Protein AF-A0A376ZJL7-F1 (afdb_monomer_lite)

Radius of gyration: 24.78 Å; chains: 1; bounding box: 59×67×58 Å

Secondary structure (DSSP, 8-state):
----S-SEEE----SB-S---------SSSS---PPPSB-SS--EEE-----------HHHHHHHHTSTTHHHHHHHHHHHHHHHHHHHHHHH-----SS--TTT-TT-TTTS--HHHHHHHH-GGG---SPPBPEE-TTS-EEE--SBSSHHHHHHHHHHHHS-HHHHT-TT------HHHHHHHHHHHHHHHHTT-TTTHHHHHHHHHH--EETTEE------------

Organism: Escherichia coli (NCBI:txid562)

Sequence (231 aa):
MIGVTDQKGEKVLMDTTGPIARTNTSYDGTDRRNPINAVDLKSRQYQCEQVNYDTFISYPQLDAWAAHNDFQTRISAQIARQVALDRIMIGFNGTSHAEKSNFSTNKLLQDVNVGWLEHIRTNASARVMNDVTLTSRNMDNTVAHAGKYANADALVQDARSSLLDEWHKEADDLVVIMGRNLFNSLRLPVLNSISGQNPNAELLAGSSSCHRAPLAGWVCSLRRSSRMQRC

InterPro domains:
  IPR006441 Bacteriophage P2, capsid [PF05125] (1-207)

pLDDT: mean 75.48, std 17.02, range [28.47, 95.0]

Structure (mmCIF, N/CA/C/O backbone):
data_AF-A0A376ZJL7-F1
#
_entry.id   AF-A0A376ZJL7-F1
#
loop_
_atom_site.group_PDB
_atom_site.id
_atom_site.type_symbol
_atom_site.label_atom_id
_atom_site.label_alt_id
_atom_site.label_comp_id
_atom_site.label_asym_id
_atom_site.label_entity_id
_atom_site.label_seq_id
_atom_site.pdbx_PDB_ins_code
_atom_site.Cartn_x
_atom_site.Cartn_y
_atom_site.Cartn_z
_atom_site.occupancy
_atom_site.B_iso_or_equiv
_atom_site.auth_seq_id
_atom_site.auth_comp_id
_atom_site.auth_asym_id
_atom_site.auth_atom_id
_atom_site.pdbx_PDB_model_num
ATOM 1 N N . MET A 1 1 ? -9.602 -13.882 4.704 1.00 54.59 1 MET A N 1
ATOM 2 C CA . MET A 1 1 ? -8.354 -13.500 5.396 1.00 54.59 1 MET A CA 1
ATOM 3 C C . MET A 1 1 ? -7.713 -14.790 5.853 1.00 54.59 1 MET A C 1
ATOM 5 O O . MET A 1 1 ? -8.409 -15.572 6.485 1.00 54.59 1 MET A O 1
ATOM 9 N N . ILE A 1 2 ? -6.467 -15.051 5.466 1.00 70.31 2 ILE A N 1
ATOM 10 C CA . ILE A 1 2 ? -5.732 -16.212 5.977 1.00 70.31 2 ILE A CA 1
ATOM 11 C C . ILE A 1 2 ? -5.143 -15.764 7.313 1.00 70.31 2 ILE A C 1
ATOM 13 O O . ILE A 1 2 ? -4.336 -14.837 7.342 1.00 70.31 2 ILE A O 1
ATOM 17 N N . GLY A 1 3 ? -5.652 -16.317 8.412 1.00 76.00 3 GLY A N 1
ATOM 18 C CA . GLY A 1 3 ? -5.119 -16.055 9.745 1.00 76.00 3 GLY A CA 1
ATOM 19 C C . GLY A 1 3 ? -3.871 -16.895 9.977 1.00 76.00 3 GLY A C 1
ATOM 20 O O . GLY A 1 3 ? -3.811 -18.036 9.524 1.00 76.00 3 GLY A O 1
ATOM 21 N N . VAL A 1 4 ? -2.894 -16.333 10.681 1.00 81.12 4 VAL A N 1
ATOM 22 C CA . VAL A 1 4 ? -1.710 -17.061 11.144 1.00 81.12 4 VAL A CA 1
ATOM 23 C C . VAL A 1 4 ? -1.608 -16.881 12.654 1.00 81.12 4 VAL A C 1
ATOM 25 O O . VAL A 1 4 ? -1.973 -15.825 13.170 1.00 81.12 4 VAL A O 1
ATOM 28 N N . THR A 1 5 ? -1.185 -17.927 13.359 1.00 85.56 5 THR A N 1
ATOM 29 C CA . THR A 1 5 ? -1.075 -17.934 14.826 1.00 85.56 5 THR A CA 1
ATOM 30 C C . THR A 1 5 ? 0.217 -17.293 15.320 1.00 85.56 5 THR A C 1
ATOM 32 O O . THR A 1 5 ? 0.228 -16.703 16.397 1.00 85.56 5 THR A O 1
ATOM 35 N N . ASP A 1 6 ? 1.288 -17.380 14.530 1.00 85.19 6 ASP A N 1
ATOM 36 C CA . ASP A 1 6 ? 2.625 -16.953 14.939 1.00 85.19 6 ASP A CA 1
ATOM 37 C C . ASP A 1 6 ? 2.893 -15.493 14.560 1.00 85.19 6 ASP A C 1
ATOM 39 O O . ASP A 1 6 ? 2.608 -15.067 13.438 1.00 85.19 6 ASP A O 1
ATOM 43 N N . GLN A 1 7 ? 3.503 -14.734 15.478 1.00 84.88 7 GLN A N 1
ATOM 44 C CA . GLN A 1 7 ? 3.835 -13.316 15.280 1.00 84.88 7 GLN A CA 1
ATOM 45 C C . GLN A 1 7 ? 4.910 -13.098 14.204 1.00 84.88 7 GLN A C 1
ATOM 47 O O . GLN A 1 7 ? 4.913 -12.074 13.517 1.00 84.88 7 GLN A O 1
ATOM 52 N N . LYS A 1 8 ? 5.835 -14.049 14.063 1.00 85.75 8 LYS A N 1
ATOM 53 C CA . LYS A 1 8 ? 6.888 -14.053 13.046 1.00 85.75 8 LYS A CA 1
ATOM 54 C C . LYS A 1 8 ? 6.984 -15.443 12.448 1.00 85.75 8 LYS A C 1
ATOM 56 O O . LYS A 1 8 ? 6.889 -16.426 13.175 1.00 85.75 8 LYS A O 1
ATOM 61 N N . GLY A 1 9 ? 7.217 -15.514 11.149 1.00 83.56 9 GLY A N 1
ATOM 62 C CA . GLY A 1 9 ? 7.352 -16.787 10.458 1.00 83.56 9 GLY A CA 1
ATOM 63 C C . GLY A 1 9 ? 7.695 -16.606 8.992 1.00 83.56 9 GLY A C 1
ATOM 64 O O . GLY A 1 9 ? 7.913 -15.491 8.512 1.00 83.56 9 GLY A O 1
ATOM 65 N N . GLU A 1 10 ? 7.740 -17.717 8.271 1.00 79.19 10 GLU A N 1
ATOM 66 C CA . GLU A 1 10 ? 7.893 -17.706 6.821 1.00 79.19 10 GLU A CA 1
ATOM 67 C C . GLU A 1 10 ? 6.533 -17.580 6.144 1.00 79.19 10 GLU A C 1
ATOM 69 O O . GLU A 1 10 ? 5.530 -18.137 6.594 1.00 79.19 10 GLU A O 1
ATOM 74 N N . LYS A 1 11 ? 6.480 -16.815 5.053 1.00 72.50 11 LYS A N 1
ATOM 75 C CA . LYS A 1 11 ? 5.245 -16.662 4.288 1.00 72.50 11 LYS A CA 1
ATOM 76 C C . LYS A 1 11 ? 4.812 -18.025 3.759 1.00 72.50 11 LYS A C 1
ATOM 78 O O . LYS A 1 11 ? 5.530 -18.652 2.988 1.00 72.50 11 LYS A O 1
ATOM 83 N N . VAL A 1 12 ? 3.599 -18.431 4.121 1.00 69.38 12 VAL A N 1
ATOM 84 C CA . VAL A 1 12 ? 2.938 -19.592 3.526 1.00 69.38 12 VAL A CA 1
ATOM 85 C C . VAL A 1 12 ? 2.555 -19.213 2.095 1.00 69.38 12 VAL A C 1
ATOM 87 O O . VAL A 1 12 ? 1.553 -18.532 1.874 1.00 69.38 12 VAL A O 1
ATOM 90 N N . LEU A 1 13 ? 3.397 -19.575 1.125 1.00 64.88 13 LEU A N 1
ATOM 91 C CA . LEU A 1 13 ? 3.092 -19.395 -0.291 1.00 64.88 13 LEU A CA 1
ATOM 92 C C . LEU A 1 13 ? 2.383 -20.646 -0.820 1.00 64.88 13 LEU A C 1
ATOM 94 O O . LEU A 1 13 ? 2.840 -21.763 -0.593 1.00 64.88 13 LEU A O 1
ATOM 98 N N . MET A 1 14 ? 1.281 -20.445 -1.539 1.00 60.25 14 MET A N 1
ATOM 99 C CA . MET A 1 14 ? 0.500 -21.513 -2.175 1.00 60.25 14 MET A CA 1
ATOM 100 C C . MET A 1 14 ? 0.607 -21.448 -3.705 1.00 60.25 14 MET A C 1
ATOM 102 O O . MET A 1 14 ? -0.332 -21.820 -4.401 1.00 60.25 14 MET A O 1
ATOM 106 N N . ASP A 1 15 ? 1.718 -20.91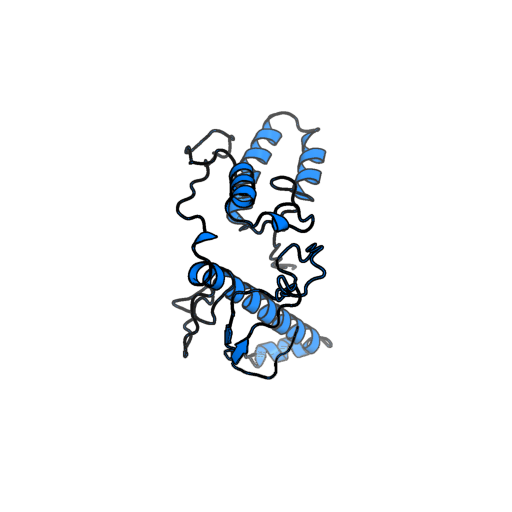8 -4.220 1.00 59.12 15 ASP A N 1
ATOM 107 C CA . ASP A 1 15 ? 1.937 -20.745 -5.655 1.00 59.12 15 ASP A CA 1
ATOM 108 C C . ASP A 1 15 ? 3.299 -21.308 -6.078 1.00 59.12 15 ASP A C 1
ATOM 110 O O . ASP A 1 15 ? 4.271 -21.267 -5.317 1.00 59.12 15 ASP A O 1
ATOM 114 N N . THR A 1 16 ? 3.347 -21.873 -7.283 1.00 58.66 16 THR A N 1
ATOM 115 C CA . THR A 1 16 ? 4.512 -22.567 -7.844 1.00 58.66 16 THR A CA 1
ATOM 116 C C . THR A 1 16 ? 5.343 -21.632 -8.709 1.00 58.66 16 THR A C 1
ATOM 118 O O . THR A 1 16 ? 4.870 -21.121 -9.721 1.00 58.66 16 THR A O 1
ATOM 121 N N . THR A 1 17 ? 6.619 -21.460 -8.366 1.00 62.47 17 THR A N 1
ATOM 122 C CA . THR A 1 17 ? 7.533 -20.540 -9.063 1.00 62.47 17 THR A CA 1
ATOM 123 C C . THR A 1 17 ? 8.188 -21.164 -10.304 1.00 62.47 17 THR A C 1
ATOM 125 O O . THR A 1 17 ? 9.415 -21.251 -10.391 1.00 62.47 17 THR A O 1
ATOM 128 N N . GLY A 1 18 ? 7.381 -21.615 -11.271 1.00 68.88 18 GLY A N 1
ATOM 129 C CA . GLY A 1 18 ? 7.845 -22.011 -12.610 1.00 68.88 18 GLY A CA 1
ATOM 130 C C . GLY A 1 18 ? 7.781 -23.513 -12.950 1.00 68.88 18 GLY A C 1
ATOM 131 O O . GLY A 1 18 ? 7.178 -24.311 -12.229 1.00 68.88 18 GLY A O 1
ATOM 132 N N . PRO A 1 19 ? 8.371 -23.928 -14.091 1.00 69.44 19 PRO A N 1
ATOM 133 C CA . PRO A 1 19 ? 8.198 -25.272 -14.641 1.00 69.44 19 PRO A CA 1
ATOM 134 C C . PRO A 1 19 ? 8.943 -26.346 -13.834 1.00 69.44 19 PRO A C 1
ATOM 136 O O . PRO A 1 19 ? 10.178 -26.418 -13.814 1.00 69.44 19 PRO A O 1
ATOM 139 N N . ILE A 1 20 ? 8.170 -27.253 -13.235 1.00 74.81 20 ILE A N 1
ATOM 140 C CA . ILE A 1 20 ? 8.654 -28.380 -12.418 1.00 74.81 20 ILE A CA 1
ATOM 141 C C . ILE A 1 20 ? 9.011 -29.637 -13.231 1.00 74.81 20 ILE A C 1
ATOM 143 O O . ILE A 1 20 ? 9.575 -30.591 -12.695 1.00 74.81 20 ILE A O 1
ATOM 147 N N . ALA A 1 21 ? 8.697 -29.665 -14.529 1.00 75.44 21 ALA A N 1
ATOM 148 C CA . ALA A 1 21 ? 8.929 -30.832 -15.376 1.00 75.44 21 ALA A CA 1
ATOM 149 C C . ALA A 1 21 ? 10.433 -31.085 -15.598 1.00 75.44 21 ALA A C 1
ATOM 151 O O . ALA A 1 21 ? 11.187 -30.170 -15.938 1.00 75.44 21 ALA A O 1
ATOM 152 N N . ARG A 1 22 ? 10.878 -32.337 -15.420 1.00 71.12 22 ARG A N 1
ATOM 153 C CA . ARG A 1 22 ? 12.250 -32.802 -15.702 1.00 71.12 22 ARG A CA 1
ATOM 154 C C . ARG A 1 22 ? 12.215 -34.211 -16.298 1.00 71.12 22 ARG A C 1
ATOM 156 O O . ARG A 1 22 ? 11.366 -35.020 -15.914 1.00 71.12 22 ARG A O 1
ATOM 163 N N . THR A 1 23 ? 13.155 -34.526 -17.188 1.00 77.88 23 THR A N 1
ATOM 164 C CA . THR A 1 23 ? 13.394 -35.883 -17.705 1.00 77.88 23 THR A CA 1
ATOM 165 C C . THR A 1 23 ? 14.796 -36.351 -17.302 1.00 77.88 23 THR A C 1
ATOM 167 O O . THR A 1 23 ? 15.693 -35.542 -17.096 1.00 77.88 23 THR A O 1
ATOM 170 N N . ASN A 1 24 ? 14.968 -37.654 -17.100 1.00 72.31 24 ASN A N 1
ATOM 171 C CA . ASN A 1 24 ? 16.254 -38.313 -16.868 1.00 72.31 24 ASN A CA 1
ATOM 172 C C . ASN A 1 24 ? 16.051 -39.786 -17.252 1.00 72.31 24 ASN A C 1
ATOM 174 O O . ASN A 1 24 ? 15.036 -40.366 -16.852 1.00 72.31 24 ASN A O 1
ATOM 178 N N . THR A 1 25 ? 16.959 -40.327 -18.062 1.00 71.06 25 THR A N 1
ATOM 179 C CA . THR A 1 25 ? 16.942 -41.687 -18.624 1.00 71.06 25 THR A CA 1
ATOM 180 C C . THR A 1 25 ? 18.043 -42.586 -18.047 1.00 71.06 25 THR A C 1
ATOM 182 O O . THR A 1 25 ? 18.247 -43.689 -18.548 1.00 71.06 25 THR A O 1
ATOM 185 N N . SER A 1 26 ? 18.773 -42.133 -17.023 1.00 70.00 26 SER A N 1
ATOM 186 C CA . SER A 1 26 ? 19.821 -42.917 -16.366 1.00 70.00 26 SER A CA 1
ATOM 187 C C . SER A 1 26 ? 19.220 -44.061 -15.542 1.00 70.00 26 SER A C 1
ATOM 189 O O . SER A 1 26 ? 18.310 -43.853 -14.736 1.00 70.00 26 SER A O 1
ATOM 191 N N . TYR A 1 27 ? 19.730 -45.275 -15.763 1.00 68.69 27 TYR A N 1
ATOM 192 C CA . TYR A 1 27 ? 19.324 -46.514 -15.084 1.00 68.69 27 TYR A CA 1
ATOM 193 C C . TYR A 1 27 ? 20.323 -46.955 -13.999 1.00 68.69 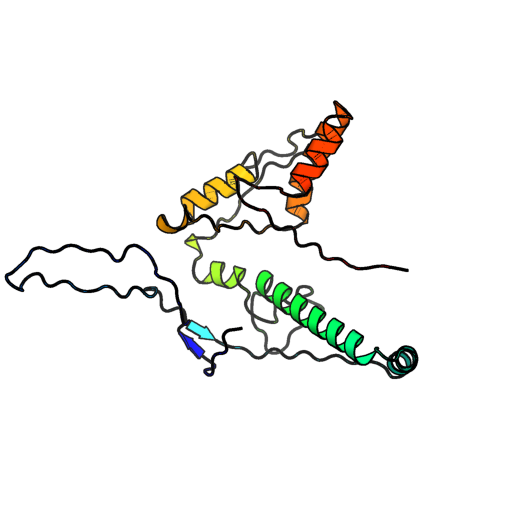27 TYR A C 1
ATOM 195 O O . TYR A 1 27 ? 19.997 -47.799 -13.172 1.00 68.69 27 TYR A O 1
ATOM 203 N N . ASP A 1 28 ? 21.526 -46.375 -14.005 1.00 69.31 28 ASP A N 1
ATOM 204 C CA . ASP A 1 28 ? 22.691 -46.768 -13.199 1.00 69.31 28 ASP A CA 1
ATOM 205 C C . ASP A 1 28 ? 22.695 -46.124 -11.795 1.00 69.31 28 ASP A C 1
ATOM 207 O O . ASP A 1 28 ? 23.558 -46.368 -10.961 1.00 69.31 28 ASP A O 1
ATOM 211 N N . GLY A 1 29 ? 21.708 -45.269 -11.498 1.00 65.06 29 GLY A N 1
ATOM 212 C CA . GLY A 1 29 ? 21.542 -44.640 -10.181 1.00 65.06 29 GLY A CA 1
ATOM 213 C C . GLY A 1 29 ? 22.605 -43.594 -9.813 1.00 65.06 29 GLY A C 1
ATOM 214 O O . GLY A 1 29 ? 22.450 -42.929 -8.788 1.00 65.06 29 GLY A O 1
ATOM 215 N N . THR A 1 30 ? 23.625 -43.415 -10.653 1.00 70.12 30 THR A N 1
ATOM 216 C CA . THR A 1 30 ? 24.712 -42.432 -10.545 1.00 70.12 30 THR A CA 1
ATOM 217 C C . THR A 1 30 ? 24.220 -41.000 -10.778 1.00 70.12 30 THR A C 1
ATOM 219 O O . THR A 1 30 ? 24.512 -40.115 -9.977 1.00 70.12 30 THR A O 1
ATOM 222 N N . ASP A 1 31 ? 23.358 -40.792 -11.777 1.00 70.31 31 ASP A N 1
ATOM 223 C CA . ASP A 1 31 ? 22.684 -39.513 -12.037 1.00 70.31 31 ASP A CA 1
ATOM 224 C C . ASP A 1 31 ? 21.242 -39.544 -11.526 1.00 70.31 31 ASP A C 1
ATOM 226 O O . ASP A 1 31 ? 20.282 -39.755 -12.274 1.00 70.31 31 ASP A O 1
ATOM 230 N N . ARG A 1 32 ? 21.068 -39.360 -10.214 1.00 69.06 32 ARG A N 1
ATOM 231 C CA . ARG A 1 32 ? 19.745 -39.371 -9.577 1.00 69.06 32 ARG A CA 1
ATOM 232 C C . ARG A 1 32 ? 18.995 -38.057 -9.822 1.00 69.06 32 ARG A C 1
ATOM 234 O O . ARG A 1 32 ? 19.562 -36.969 -9.790 1.00 69.06 32 ARG A O 1
ATOM 241 N N . ARG A 1 33 ? 17.675 -38.140 -10.019 1.00 71.44 33 ARG A N 1
ATOM 242 C CA . ARG A 1 33 ? 16.812 -36.948 -10.040 1.00 71.44 33 ARG A CA 1
ATOM 243 C C . ARG A 1 33 ? 16.764 -36.311 -8.651 1.00 71.44 33 ARG A C 1
ATOM 245 O O . ARG A 1 33 ? 16.257 -36.932 -7.720 1.00 71.44 33 ARG A O 1
ATOM 252 N N . ASN A 1 34 ? 17.199 -35.058 -8.558 1.00 75.75 34 ASN A N 1
ATOM 253 C CA . ASN A 1 34 ? 17.010 -34.227 -7.373 1.00 75.75 34 ASN A CA 1
ATOM 254 C C . ASN A 1 34 ? 15.749 -33.371 -7.565 1.00 75.75 34 ASN A C 1
ATOM 256 O O . ASN A 1 34 ? 15.765 -32.462 -8.401 1.00 75.75 34 ASN A O 1
ATOM 260 N N . PRO A 1 35 ? 14.637 -33.678 -6.869 1.00 73.56 35 PRO A N 1
ATOM 261 C CA . PRO A 1 35 ? 13.433 -32.866 -6.958 1.00 73.56 35 PRO A CA 1
ATOM 262 C C . PRO A 1 35 ? 13.731 -31.468 -6.415 1.00 73.56 35 PRO A C 1
ATOM 264 O O . PRO A 1 35 ? 14.331 -31.316 -5.352 1.00 73.56 35 PRO A O 1
ATOM 267 N N . ILE A 1 36 ? 13.317 -30.447 -7.158 1.00 70.25 36 ILE A N 1
ATOM 268 C CA . ILE A 1 36 ? 13.364 -29.067 -6.677 1.00 70.25 36 ILE A CA 1
ATOM 269 C C . ILE A 1 36 ? 12.138 -28.801 -5.807 1.00 70.25 36 ILE A C 1
ATOM 271 O O . ILE A 1 36 ? 11.050 -29.305 -6.095 1.00 70.25 36 ILE A O 1
ATOM 275 N N . ASN A 1 37 ? 12.306 -28.004 -4.753 1.00 68.50 37 ASN A N 1
ATOM 276 C CA . ASN A 1 37 ? 11.157 -27.476 -4.033 1.00 68.50 37 ASN A CA 1
ATOM 277 C C . ASN A 1 37 ? 10.417 -26.500 -4.961 1.00 68.50 37 ASN A C 1
ATOM 279 O O . ASN A 1 37 ? 11.035 -25.610 -5.542 1.00 68.50 37 ASN A O 1
ATOM 283 N N . ALA A 1 38 ? 9.116 -26.717 -5.139 1.00 64.19 38 ALA A N 1
ATOM 284 C CA . ALA A 1 38 ? 8.270 -25.884 -5.988 1.00 64.19 38 ALA A CA 1
ATOM 285 C C . ALA A 1 38 ? 7.792 -24.602 -5.277 1.00 64.19 38 ALA A C 1
ATOM 287 O O . ALA A 1 38 ? 7.274 -23.702 -5.937 1.00 64.19 38 ALA A O 1
ATOM 288 N N . VAL A 1 39 ? 7.967 -24.529 -3.951 1.00 62.97 39 VAL A N 1
ATOM 289 C CA . VAL A 1 39 ? 7.683 -23.354 -3.120 1.00 62.97 39 VAL A CA 1
ATOM 290 C C . VAL A 1 39 ? 8.913 -22.439 -3.133 1.00 62.97 39 VAL A C 1
ATOM 292 O O . VAL A 1 39 ? 10.026 -22.917 -2.914 1.00 62.97 39 VAL A O 1
ATOM 295 N N . ASP A 1 40 ? 8.688 -21.154 -3.438 1.00 59.34 40 ASP A N 1
ATOM 296 C CA . ASP A 1 40 ? 9.679 -20.081 -3.662 1.00 59.34 40 ASP A CA 1
ATOM 297 C C . ASP A 1 40 ? 11.001 -20.257 -2.884 1.00 59.34 40 ASP A C 1
ATOM 299 O O . ASP A 1 40 ? 11.030 -20.383 -1.661 1.00 59.34 40 ASP A O 1
ATOM 303 N N . LEU A 1 41 ? 12.120 -20.204 -3.613 1.00 53.34 41 LEU A N 1
ATOM 304 C CA . LEU A 1 41 ? 13.489 -20.336 -3.099 1.00 53.34 41 LEU A CA 1
ATOM 305 C C . LEU A 1 41 ? 13.941 -19.136 -2.250 1.00 53.34 41 LEU A C 1
ATOM 307 O O . LEU A 1 41 ? 15.007 -19.182 -1.633 1.00 53.34 41 LEU A O 1
ATOM 311 N N . LYS A 1 42 ? 13.174 -18.040 -2.222 1.00 60.19 42 LYS A N 1
ATOM 312 C CA . LYS A 1 42 ? 13.468 -16.886 -1.369 1.00 60.19 42 LYS A CA 1
ATOM 313 C C . LYS A 1 42 ? 12.672 -16.993 -0.073 1.00 60.19 42 LYS A C 1
ATOM 315 O O . LYS A 1 42 ? 11.481 -16.691 -0.063 1.00 60.19 42 LYS A O 1
ATOM 320 N N . SER A 1 43 ? 13.345 -17.342 1.030 1.00 63.41 43 SER A N 1
ATOM 321 C CA . SER A 1 43 ? 12.769 -17.213 2.377 1.00 63.41 43 SER A CA 1
ATOM 322 C C . SER A 1 43 ? 12.312 -15.766 2.572 1.00 63.41 43 SER A C 1
ATOM 324 O O . SER A 1 43 ? 13.112 -14.831 2.652 1.00 63.41 43 SER A O 1
ATOM 326 N N . ARG A 1 44 ? 10.994 -15.564 2.550 1.00 73.06 44 ARG A N 1
ATOM 327 C CA . ARG A 1 44 ? 10.361 -14.281 2.841 1.00 73.06 44 ARG A CA 1
ATOM 328 C C . ARG A 1 44 ? 9.736 -14.404 4.210 1.00 73.06 44 ARG A C 1
ATOM 330 O O . ARG A 1 44 ? 8.712 -15.065 4.371 1.00 73.06 44 ARG A O 1
ATOM 337 N N . GLN A 1 45 ? 10.334 -13.731 5.177 1.00 81.62 45 GLN A N 1
ATOM 338 C CA . GLN A 1 45 ? 9.790 -13.665 6.522 1.00 81.62 45 GLN A CA 1
ATOM 339 C C . GLN A 1 45 ? 8.666 -12.625 6.580 1.00 81.62 45 GLN A C 1
ATOM 341 O O . GLN A 1 45 ? 8.664 -11.632 5.841 1.00 81.62 45 GLN A O 1
ATOM 346 N N . TYR A 1 46 ? 7.677 -12.877 7.426 1.00 85.69 46 TYR A N 1
ATOM 347 C CA . TYR A 1 46 ? 6.677 -11.895 7.816 1.00 85.69 46 TYR A CA 1
ATOM 348 C C . TYR A 1 46 ? 6.819 -11.595 9.311 1.00 85.69 46 TYR A C 1
ATOM 350 O O . TYR A 1 46 ? 7.218 -12.453 10.100 1.00 85.69 46 TYR A O 1
ATOM 358 N N . GLN A 1 47 ? 6.482 -10.365 9.685 1.00 86.50 47 GLN A N 1
ATOM 359 C CA . GLN A 1 47 ? 6.367 -9.919 11.067 1.00 86.50 47 GLN A CA 1
ATOM 360 C C . GLN A 1 47 ? 5.028 -9.201 11.205 1.00 86.50 47 GLN A C 1
ATOM 362 O O . GLN A 1 47 ? 4.746 -8.253 10.472 1.00 86.50 47 GLN A O 1
ATOM 367 N N . CYS A 1 48 ? 4.177 -9.708 12.092 1.00 88.44 48 CYS A N 1
ATOM 368 C CA . CYS A 1 48 ? 2.876 -9.130 12.378 1.00 88.44 48 CYS A CA 1
ATOM 369 C C . CYS A 1 48 ? 3.016 -8.072 13.474 1.00 88.44 48 CYS A C 1
ATOM 371 O O . CYS A 1 48 ? 3.388 -8.392 14.603 1.00 88.44 48 CYS A O 1
ATOM 373 N N . GLU A 1 49 ? 2.678 -6.831 13.129 1.00 89.38 49 GLU A N 1
ATOM 374 C CA . GLU A 1 49 ? 2.609 -5.705 14.062 1.00 89.38 49 GLU A CA 1
ATOM 375 C C . GLU A 1 49 ? 1.155 -5.358 14.392 1.00 89.38 49 GLU A C 1
ATOM 377 O O . GLU A 1 49 ? 0.266 -5.452 13.536 1.00 89.38 49 GLU A O 1
ATOM 382 N N . GLN A 1 50 ? 0.910 -4.967 15.642 1.00 90.12 50 GLN A N 1
ATOM 383 C CA . GLN A 1 50 ? -0.425 -4.624 16.122 1.00 90.12 50 GLN A CA 1
ATOM 384 C C . GLN A 1 50 ? -0.809 -3.201 15.704 1.00 90.12 50 GLN A C 1
ATOM 386 O O . GLN A 1 50 ? -0.092 -2.246 15.977 1.00 90.12 50 GLN A O 1
ATOM 391 N N . VAL A 1 51 ? -1.999 -3.049 15.117 1.00 90.56 51 VAL A N 1
ATOM 392 C CA . VAL A 1 51 ? -2.597 -1.743 14.801 1.00 90.56 51 VAL A CA 1
ATOM 393 C C . VAL A 1 51 ? -3.975 -1.661 15.452 1.00 90.56 51 VAL A C 1
ATOM 395 O O . VAL A 1 51 ? -4.839 -2.499 15.184 1.00 90.56 51 VAL A O 1
ATOM 398 N N . ASN A 1 52 ? -4.178 -0.646 16.291 1.00 91.81 52 ASN A N 1
ATOM 399 C CA . ASN A 1 52 ? -5.435 -0.405 17.002 1.00 91.81 52 ASN A CA 1
ATOM 400 C C . ASN A 1 52 ? -6.276 0.662 16.281 1.00 91.81 52 ASN A C 1
ATOM 402 O O . ASN A 1 52 ? -5.732 1.564 15.643 1.00 91.81 52 ASN A O 1
ATOM 406 N N . TYR A 1 53 ? -7.602 0.556 16.385 1.00 90.94 53 TYR A N 1
ATOM 407 C CA . TYR A 1 53 ? -8.556 1.491 15.783 1.00 90.94 53 TYR A CA 1
ATOM 408 C C . TYR A 1 53 ? -9.540 1.966 16.848 1.00 90.94 53 TYR A C 1
ATOM 410 O O . TYR A 1 53 ? -10.475 1.242 17.187 1.00 90.94 53 TYR A O 1
ATOM 418 N N . ASP A 1 54 ? -9.350 3.195 17.321 1.00 91.50 54 ASP A N 1
ATOM 419 C CA . ASP A 1 54 ? -10.181 3.789 18.364 1.00 91.50 54 ASP A CA 1
ATOM 420 C C . ASP A 1 54 ? -11.003 4.947 17.790 1.00 91.50 54 ASP A C 1
ATOM 422 O O . ASP A 1 54 ? -10.484 5.849 17.131 1.00 91.50 54 ASP A O 1
ATOM 426 N N . THR A 1 55 ? -12.311 4.932 18.043 1.00 89.81 55 THR A N 1
ATOM 427 C CA . THR A 1 55 ? -13.237 5.996 17.633 1.00 89.81 55 THR A CA 1
ATOM 428 C C . THR A 1 55 ? -14.143 6.362 18.794 1.00 89.81 55 THR A C 1
ATOM 430 O O . THR A 1 55 ? -14.554 5.482 19.547 1.00 89.81 55 THR A O 1
ATOM 433 N N . PHE A 1 56 ? -14.511 7.636 18.911 1.00 92.62 56 PHE A N 1
ATOM 434 C CA . PHE A 1 56 ? -15.491 8.096 19.891 1.00 92.62 56 PHE A CA 1
ATOM 435 C C . PHE A 1 56 ? -16.708 8.700 19.190 1.00 92.62 56 PHE A C 1
ATOM 437 O O . PHE A 1 56 ? -16.606 9.229 18.082 1.00 92.62 56 PHE A O 1
ATOM 444 N N . ILE A 1 57 ? -17.860 8.633 19.852 1.00 90.75 57 ILE A N 1
ATOM 445 C CA . ILE A 1 57 ? -19.096 9.285 19.422 1.00 90.75 57 ILE A CA 1
ATOM 446 C C . ILE A 1 57 ? -19.569 10.131 20.600 1.00 90.75 57 ILE A C 1
ATOM 448 O O . ILE A 1 57 ? -19.614 9.650 21.731 1.00 90.75 57 ILE A O 1
ATOM 452 N N . SER A 1 58 ? -19.874 11.404 20.355 1.00 94.69 58 SER A N 1
ATOM 453 C CA . SER A 1 58 ? -20.326 12.310 21.416 1.00 94.69 58 SER A CA 1
ATOM 454 C C . SER A 1 58 ? -21.798 12.080 21.778 1.00 94.69 58 SER A C 1
ATOM 456 O O . SER A 1 58 ? -22.592 11.660 20.935 1.00 94.69 58 SER A O 1
ATOM 458 N N . TYR A 1 59 ? -22.185 12.403 23.017 1.00 93.81 59 TYR A N 1
ATOM 459 C CA . TYR A 1 59 ? -23.567 12.233 23.486 1.00 93.81 59 TYR A CA 1
ATOM 460 C C . TYR A 1 59 ? -24.623 12.920 22.602 1.00 93.81 59 TYR A C 1
ATOM 462 O O . TYR A 1 59 ? -25.591 12.250 22.249 1.00 93.81 59 TYR A O 1
ATOM 470 N N . PRO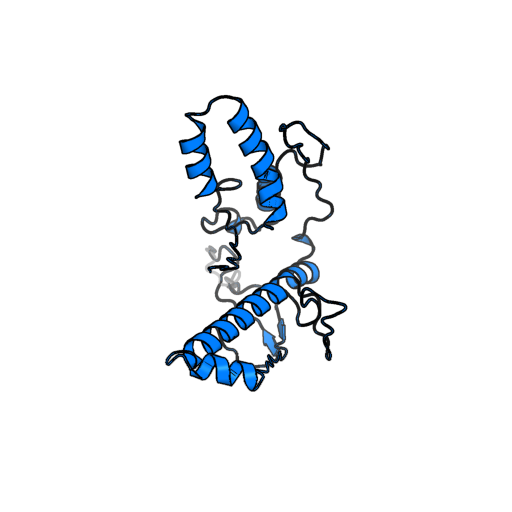 A 1 60 ? -24.450 14.184 22.158 1.00 95.00 60 PRO A N 1
ATOM 471 C CA . PRO A 1 60 ? -25.438 14.827 21.288 1.00 95.00 60 PRO A CA 1
ATOM 472 C C . PRO A 1 60 ? -25.604 14.122 19.935 1.00 95.00 60 PRO A C 1
ATOM 474 O O . PRO A 1 60 ? -26.693 14.106 19.372 1.00 95.00 60 PRO A O 1
ATOM 477 N N . GLN A 1 61 ? -24.531 13.524 19.404 1.00 90.69 61 GLN A N 1
ATOM 478 C CA . GLN A 1 61 ? -24.592 12.762 18.152 1.00 90.69 61 GLN A CA 1
ATOM 479 C C . GLN A 1 61 ? -25.337 11.441 18.339 1.00 90.69 61 GLN A C 1
ATOM 481 O O . GLN A 1 61 ? -26.124 11.066 17.475 1.00 90.69 61 GLN A O 1
ATOM 486 N N . LEU A 1 62 ? -25.116 10.755 19.465 1.00 90.31 62 LEU A N 1
ATOM 487 C CA . LEU A 1 62 ? -25.853 9.536 19.797 1.00 90.31 62 LEU A CA 1
ATOM 488 C C . LEU A 1 62 ? -27.347 9.807 19.978 1.00 90.31 62 LEU A C 1
ATOM 490 O O . LEU A 1 62 ? -28.152 9.049 19.449 1.00 90.31 62 LEU A O 1
ATOM 494 N N . ASP A 1 63 ? -27.709 10.891 20.663 1.00 92.75 63 ASP A N 1
ATOM 495 C CA . ASP A 1 63 ? -29.108 11.278 20.875 1.00 92.75 63 ASP A CA 1
ATOM 496 C C . ASP A 1 63 ? -29.813 11.619 19.551 1.00 92.75 63 ASP A C 1
ATOM 498 O O . ASP A 1 63 ? -30.877 11.084 19.243 1.00 92.75 63 ASP A O 1
ATOM 502 N N . ALA A 1 64 ? -29.157 12.400 18.684 1.00 91.75 64 ALA A N 1
ATOM 503 C CA . ALA A 1 64 ? -29.674 12.689 17.346 1.00 91.75 64 ALA A CA 1
ATOM 504 C C . ALA A 1 64 ? -29.883 11.418 16.500 1.00 91.75 64 ALA A C 1
ATOM 506 O O . ALA A 1 64 ? -30.802 11.351 15.684 1.00 91.75 64 ALA A O 1
ATOM 507 N N . TRP A 1 65 ? -29.038 10.401 16.679 1.00 87.62 65 TRP A N 1
ATOM 508 C CA . TRP A 1 65 ? -29.139 9.130 15.960 1.00 87.62 65 TRP A CA 1
ATOM 509 C C . TRP A 1 65 ? -30.129 8.145 16.577 1.00 87.62 65 TRP A C 1
ATOM 511 O O . TRP A 1 65 ? -30.649 7.299 15.850 1.00 87.62 65 TRP A O 1
ATOM 521 N N . ALA A 1 66 ? -30.447 8.279 17.864 1.00 88.38 66 ALA A N 1
ATOM 522 C CA . ALA A 1 66 ? -31.418 7.434 18.554 1.00 88.38 66 ALA A CA 1
ATOM 523 C C . ALA A 1 66 ? -32.838 7.553 17.969 1.00 88.38 66 ALA A C 1
ATOM 525 O O . ALA A 1 66 ? -33.643 6.637 18.120 1.00 88.38 66 ALA A O 1
ATOM 526 N N . ALA A 1 67 ? -33.137 8.636 17.242 1.00 89.25 67 ALA A N 1
ATOM 527 C CA . ALA A 1 67 ? -34.401 8.811 16.526 1.00 89.25 67 ALA A CA 1
ATOM 528 C C . ALA A 1 67 ? -34.626 7.789 15.388 1.00 89.25 67 ALA A C 1
ATOM 530 O O . ALA A 1 67 ? -35.754 7.625 14.921 1.00 89.25 67 ALA A O 1
ATOM 531 N N . HIS A 1 68 ? -33.578 7.100 14.920 1.00 89.19 68 HIS A N 1
ATOM 532 C CA . HIS A 1 68 ? -33.664 6.107 13.849 1.00 89.19 68 HIS A CA 1
ATOM 533 C C . HIS A 1 68 ? -33.481 4.685 14.394 1.00 89.19 68 HIS A C 1
ATOM 535 O O . HIS A 1 68 ? -32.455 4.377 14.987 1.00 89.19 68 HIS A O 1
ATOM 541 N N . ASN A 1 69 ? -34.418 3.774 14.114 1.00 88.56 69 ASN A N 1
ATOM 542 C CA . ASN A 1 69 ? -34.378 2.392 14.626 1.00 88.56 69 ASN A CA 1
ATOM 543 C C . ASN A 1 69 ? -33.177 1.554 14.132 1.00 88.56 69 ASN A C 1
ATOM 545 O O . ASN A 1 69 ? -32.855 0.535 14.734 1.00 88.56 69 ASN A O 1
ATOM 549 N N . ASP A 1 70 ? -32.516 1.948 13.040 1.00 91.44 70 ASP A N 1
ATOM 550 C CA . ASP A 1 70 ? -31.420 1.203 12.402 1.00 91.44 70 ASP A CA 1
ATOM 551 C C . ASP A 1 70 ? -30.036 1.862 12.572 1.00 91.44 70 ASP A C 1
ATOM 553 O O . ASP A 1 70 ? -29.064 1.500 11.895 1.00 91.44 70 ASP A O 1
ATOM 557 N N . PHE A 1 71 ? -29.914 2.820 13.497 1.00 88.88 71 PHE A N 1
ATOM 558 C CA . PHE A 1 71 ? -28.696 3.612 13.670 1.00 88.88 71 PHE A CA 1
ATOM 559 C C . PHE A 1 71 ? -27.459 2.764 14.021 1.00 88.88 71 PHE A C 1
ATOM 561 O O . PHE A 1 71 ? -26.384 2.988 13.463 1.00 88.88 71 PHE A O 1
ATOM 568 N N . GLN A 1 72 ? -27.601 1.739 14.870 1.00 88.06 72 GLN A N 1
ATOM 569 C CA . GLN A 1 72 ? -26.491 0.872 15.289 1.00 88.06 72 GLN A CA 1
ATOM 570 C C . GLN A 1 72 ? -25.845 0.140 14.101 1.00 88.06 72 GLN A C 1
ATOM 572 O O . GLN A 1 72 ? -24.616 0.107 13.964 1.00 88.06 72 GLN A O 1
ATOM 577 N N . THR A 1 73 ? -26.659 -0.427 13.208 1.00 92.69 73 THR A N 1
ATOM 578 C CA . THR A 1 73 ? -26.171 -1.133 12.014 1.00 92.69 73 THR A CA 1
ATOM 579 C C . THR A 1 73 ? -25.510 -0.166 11.036 1.00 92.69 73 THR A C 1
ATOM 581 O O . THR A 1 73 ? -24.468 -0.479 10.463 1.00 92.69 73 THR A O 1
ATOM 584 N N . ARG A 1 74 ? -26.057 1.045 10.877 1.00 89.44 74 ARG A N 1
ATOM 585 C CA . ARG A 1 74 ? -25.466 2.076 10.009 1.00 89.44 74 ARG A CA 1
ATOM 586 C C . ARG A 1 74 ? -24.106 2.550 10.516 1.00 89.44 74 ARG A C 1
ATOM 588 O O . ARG A 1 74 ? -23.163 2.634 9.730 1.00 89.44 74 ARG A O 1
ATOM 595 N N . ILE A 1 75 ? -23.988 2.828 11.815 1.00 90.88 75 ILE A N 1
ATOM 596 C CA . ILE A 1 75 ? -22.739 3.294 12.433 1.00 90.88 75 ILE A CA 1
ATOM 597 C C . ILE A 1 75 ? -21.667 2.210 12.343 1.00 90.88 75 ILE A C 1
ATOM 599 O O . ILE A 1 75 ? -20.566 2.476 11.864 1.00 90.88 75 ILE A O 1
ATOM 603 N N . SER A 1 76 ? -21.991 0.976 12.737 1.00 90.75 76 SER A N 1
ATOM 604 C CA . SER A 1 76 ? -21.042 -0.143 12.673 1.00 90.75 76 SER A CA 1
ATOM 605 C C . SER A 1 76 ? -20.576 -0.429 11.242 1.00 90.75 76 SER A C 1
ATOM 607 O O . SER A 1 76 ? -19.377 -0.598 11.017 1.00 90.75 76 SER A O 1
ATOM 609 N N . ALA A 1 77 ? -21.477 -0.392 10.254 1.00 93.69 77 ALA A N 1
ATOM 610 C CA . ALA A 1 77 ? -21.113 -0.539 8.846 1.00 93.69 77 ALA A CA 1
ATOM 611 C C . ALA A 1 77 ? -20.190 0.590 8.360 1.00 93.69 77 ALA A C 1
ATOM 613 O O . ALA A 1 77 ? -19.237 0.340 7.617 1.00 93.69 77 ALA A O 1
ATOM 614 N N . GLN A 1 78 ? -20.434 1.829 8.794 1.00 91.81 78 GLN A N 1
ATOM 615 C CA . GLN A 1 78 ? -19.604 2.973 8.427 1.00 91.81 78 GLN A CA 1
ATOM 616 C C . GLN A 1 78 ? -18.207 2.899 9.062 1.00 91.81 78 GLN A C 1
ATOM 618 O O . GLN A 1 78 ? -17.221 3.153 8.368 1.00 91.81 78 GLN A O 1
ATOM 623 N N . ILE A 1 79 ? -18.104 2.495 10.333 1.00 93.12 79 ILE A N 1
ATOM 624 C CA . ILE A 1 79 ? -16.818 2.274 11.015 1.00 93.12 79 ILE A CA 1
ATOM 625 C C . ILE A 1 79 ? -16.049 1.142 10.326 1.00 93.12 79 ILE A C 1
ATOM 627 O O . ILE A 1 79 ? -14.891 1.323 9.958 1.00 93.12 79 ILE A O 1
ATOM 631 N N . ALA A 1 80 ? -16.698 0.004 10.057 1.00 93.69 80 ALA A N 1
ATOM 632 C CA . ALA A 1 80 ? -16.071 -1.119 9.361 1.00 93.69 80 ALA A CA 1
ATOM 633 C C . ALA A 1 80 ? -15.564 -0.725 7.963 1.00 93.69 80 ALA A C 1
ATOM 635 O O . ALA A 1 80 ? -14.461 -1.105 7.560 1.00 93.69 80 ALA A O 1
ATOM 636 N N . ARG A 1 81 ? -16.338 0.088 7.230 1.00 94.75 81 ARG A N 1
ATOM 637 C CA . ARG A 1 81 ? -15.919 0.642 5.939 1.00 94.75 81 ARG A CA 1
ATOM 638 C C . ARG A 1 81 ? -14.694 1.540 6.087 1.00 94.75 81 ARG A C 1
ATOM 640 O O . ARG A 1 81 ? -13.784 1.425 5.270 1.00 94.75 81 ARG A O 1
ATOM 647 N N . GLN A 1 82 ? -14.660 2.411 7.094 1.00 93.62 82 GLN A N 1
ATOM 648 C CA . GLN A 1 82 ? -13.519 3.294 7.334 1.00 93.62 82 GLN A CA 1
ATOM 649 C C . GLN A 1 82 ? -12.255 2.488 7.654 1.00 93.62 82 GLN A C 1
ATOM 651 O O . GLN A 1 82 ? -11.250 2.661 6.972 1.00 93.62 82 GLN A O 1
ATOM 656 N N . VAL A 1 83 ? -12.344 1.508 8.559 1.00 93.31 83 VAL A N 1
ATOM 657 C CA . VAL A 1 83 ? -11.233 0.593 8.878 1.00 93.31 83 VAL A CA 1
ATOM 658 C C . VAL A 1 83 ? -10.715 -0.113 7.619 1.00 93.31 83 VAL A C 1
ATOM 660 O O . VAL A 1 83 ? -9.507 -0.223 7.408 1.00 93.31 83 VAL A O 1
ATOM 663 N N . ALA A 1 84 ? -11.606 -0.562 6.730 1.00 93.19 84 ALA A N 1
ATOM 664 C CA . ALA A 1 84 ? -11.205 -1.176 5.466 1.00 93.19 84 ALA A CA 1
ATOM 665 C C . ALA A 1 84 ? -10.512 -0.186 4.508 1.00 93.19 84 ALA A C 1
ATOM 667 O O . ALA A 1 84 ? -9.552 -0.554 3.826 1.00 93.19 84 ALA A O 1
ATOM 668 N N . LEU A 1 85 ? -10.976 1.066 4.441 1.00 92.94 85 LEU A N 1
ATOM 669 C CA . LEU A 1 85 ? -10.333 2.111 3.641 1.00 92.94 85 LEU A CA 1
ATOM 670 C C . LEU A 1 85 ? -8.942 2.455 4.175 1.00 92.94 85 LEU A C 1
ATOM 672 O O . LEU A 1 85 ? -8.022 2.589 3.367 1.00 92.94 85 LEU A O 1
ATOM 676 N N . ASP A 1 86 ? -8.787 2.527 5.494 1.00 92.12 86 ASP A N 1
ATOM 677 C CA . ASP A 1 86 ? -7.522 2.841 6.158 1.00 92.12 86 ASP A CA 1
ATOM 678 C C . ASP A 1 86 ? -6.500 1.726 5.944 1.00 92.12 86 ASP A C 1
ATOM 680 O O . ASP A 1 86 ? -5.364 1.999 5.568 1.00 92.12 86 ASP A O 1
ATOM 684 N N . ARG A 1 87 ? -6.912 0.454 6.040 1.00 90.75 87 ARG A N 1
ATOM 685 C CA . ARG A 1 87 ? -6.051 -0.693 5.692 1.00 90.75 87 ARG A CA 1
ATOM 686 C C . ARG A 1 87 ? -5.518 -0.607 4.267 1.00 90.75 87 ARG A C 1
ATOM 688 O O . ARG A 1 87 ? -4.346 -0.876 4.026 1.00 90.75 87 ARG A O 1
ATOM 695 N N . ILE A 1 88 ? -6.365 -0.209 3.318 1.00 92.31 88 ILE A N 1
ATOM 696 C CA . ILE A 1 88 ? -5.945 -0.039 1.923 1.00 92.31 88 ILE A CA 1
ATOM 697 C C . ILE A 1 88 ? -5.024 1.181 1.781 1.00 92.31 88 ILE A C 1
ATOM 699 O O . ILE A 1 88 ? -4.059 1.124 1.025 1.00 92.31 88 ILE A O 1
ATOM 703 N N . MET A 1 89 ? -5.290 2.271 2.505 1.00 91.56 89 MET A N 1
ATOM 704 C CA . MET A 1 89 ? -4.435 3.461 2.496 1.00 91.56 89 MET A CA 1
ATOM 705 C C . MET A 1 89 ? -3.027 3.146 3.016 1.00 91.56 89 MET A C 1
ATOM 707 O O . MET A 1 89 ? -2.052 3.501 2.353 1.00 91.56 89 MET A O 1
ATOM 711 N N . ILE A 1 90 ? -2.930 2.427 4.137 1.00 93.25 90 ILE A N 1
ATOM 712 C CA . ILE A 1 90 ? -1.666 1.962 4.721 1.00 93.25 90 ILE A CA 1
ATOM 713 C C . ILE A 1 90 ? -0.972 0.986 3.765 1.00 93.25 90 ILE A C 1
ATOM 715 O O . ILE A 1 90 ? 0.211 1.137 3.486 1.00 93.25 90 ILE A O 1
ATOM 719 N N . GLY A 1 91 ? -1.705 0.035 3.177 1.00 92.81 91 GLY A N 1
ATOM 720 C CA . GLY A 1 91 ? -1.137 -0.947 2.248 1.00 92.81 91 GLY A CA 1
ATOM 721 C C . GLY A 1 91 ? -0.417 -0.329 1.042 1.00 92.81 91 GLY A C 1
ATOM 722 O O . GLY A 1 91 ? 0.584 -0.878 0.588 1.00 92.81 91 GLY A O 1
ATOM 723 N N . PHE A 1 92 ? -0.872 0.822 0.538 1.00 92.19 92 PHE A N 1
ATOM 724 C CA . PHE A 1 92 ? -0.215 1.510 -0.581 1.00 92.19 92 PHE A CA 1
ATOM 725 C C . PHE A 1 92 ? 0.825 2.559 -0.161 1.00 92.19 92 PHE A C 1
ATOM 727 O O . PHE A 1 92 ? 1.812 2.722 -0.874 1.00 92.19 92 PHE A O 1
ATOM 734 N N . ASN A 1 93 ? 0.622 3.273 0.952 1.00 92.25 93 ASN A N 1
ATOM 735 C CA . ASN A 1 93 ? 1.473 4.412 1.334 1.00 92.25 93 ASN A CA 1
ATOM 736 C C . ASN A 1 93 ? 2.435 4.128 2.496 1.00 92.25 93 ASN A C 1
ATOM 738 O O . ASN A 1 93 ? 3.328 4.935 2.740 1.00 92.25 93 ASN A O 1
ATOM 742 N N . GLY A 1 94 ? 2.233 3.032 3.221 1.00 92.94 94 GLY A N 1
ATOM 743 C CA . GLY A 1 94 ? 2.991 2.673 4.411 1.00 92.94 94 GLY A CA 1
ATOM 744 C C . GLY A 1 94 ? 4.470 2.444 4.121 1.00 92.94 94 GLY A C 1
ATOM 745 O O . GLY A 1 94 ? 4.812 1.643 3.247 1.00 92.94 94 GLY A O 1
ATOM 746 N N . THR A 1 95 ? 5.343 3.129 4.856 1.00 91.50 95 THR A N 1
ATOM 747 C CA . THR A 1 95 ? 6.805 3.028 4.726 1.00 91.50 95 THR A CA 1
ATOM 748 C C . THR A 1 95 ? 7.436 2.315 5.914 1.00 91.50 95 THR A C 1
ATOM 750 O O . THR A 1 95 ? 8.365 1.533 5.750 1.00 91.50 95 THR A O 1
ATOM 753 N N . SER A 1 96 ? 6.937 2.565 7.121 1.00 90.88 96 SER A N 1
ATOM 754 C CA . SER A 1 96 ? 7.518 2.040 8.357 1.00 90.88 96 SER A CA 1
ATOM 755 C C . SER A 1 96 ? 6.452 1.883 9.432 1.00 90.88 96 SER A C 1
ATOM 757 O O . SER A 1 96 ? 5.416 2.537 9.378 1.00 90.88 96 SER A O 1
ATOM 759 N N . HIS A 1 97 ? 6.734 1.049 10.428 1.00 91.69 97 HIS A N 1
ATOM 760 C CA . HIS A 1 97 ? 5.939 0.959 11.647 1.00 91.69 97 HIS A CA 1
ATOM 761 C C . HIS A 1 97 ? 6.608 1.786 12.754 1.00 91.69 97 HIS A C 1
ATOM 763 O O . HIS A 1 97 ? 7.736 1.486 13.147 1.00 91.69 97 HIS A O 1
ATOM 769 N N . ALA A 1 98 ? 5.935 2.828 13.239 1.00 91.19 98 ALA A N 1
ATOM 770 C CA . ALA A 1 98 ? 6.366 3.611 14.395 1.00 91.19 98 ALA A CA 1
ATOM 771 C C . ALA A 1 98 ? 5.583 3.197 15.651 1.00 91.19 98 ALA A C 1
ATOM 773 O O . ALA A 1 98 ? 4.381 2.963 15.578 1.00 91.19 98 ALA A O 1
ATOM 774 N N . GLU A 1 99 ? 6.233 3.177 16.822 1.00 88.75 99 GLU A N 1
ATOM 775 C CA . GLU A 1 99 ? 5.555 2.880 18.101 1.00 88.75 99 GLU A CA 1
ATOM 776 C C . GLU A 1 99 ? 4.441 3.887 18.422 1.00 88.75 99 GLU A C 1
ATOM 778 O O . GLU A 1 99 ? 3.403 3.535 18.980 1.00 88.75 99 GLU A O 1
ATOM 783 N N . LYS A 1 100 ? 4.652 5.154 18.048 1.00 90.62 100 LYS A N 1
ATOM 784 C CA . LYS A 1 100 ? 3.663 6.224 18.160 1.00 90.62 100 LYS A CA 1
ATOM 785 C C . LYS A 1 100 ? 3.528 6.937 16.822 1.00 90.62 100 LYS A C 1
ATOM 787 O O . LYS A 1 100 ? 4.390 7.734 16.452 1.00 90.62 100 LYS A O 1
ATOM 792 N N . SER A 1 101 ? 2.431 6.670 16.124 1.00 87.19 101 SER A N 1
ATOM 793 C CA . SER A 1 101 ? 2.110 7.342 14.868 1.00 87.19 101 SER A CA 1
ATOM 794 C C . SER A 1 101 ? 1.655 8.788 15.097 1.00 87.19 101 SER A C 1
ATOM 796 O O . SER A 1 101 ? 1.080 9.140 16.133 1.00 87.19 101 SER A O 1
ATOM 798 N N . ASN A 1 102 ? 1.929 9.654 14.122 1.00 89.62 102 ASN A N 1
ATOM 799 C CA . ASN A 1 102 ? 1.529 11.056 14.139 1.00 89.62 102 ASN A CA 1
ATOM 800 C C . ASN A 1 102 ? 0.812 1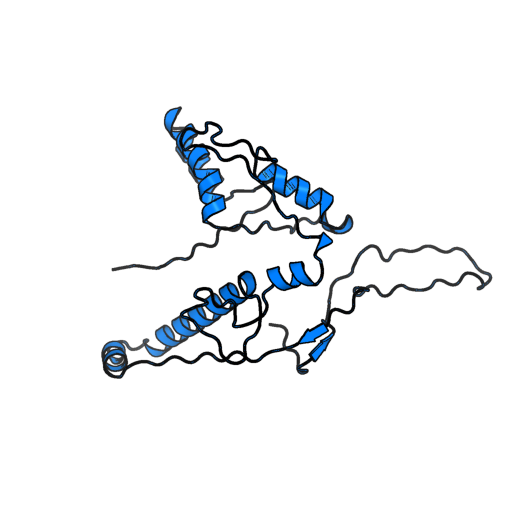1.435 12.841 1.00 89.62 102 ASN A C 1
ATOM 802 O O . ASN A 1 102 ? 1.418 11.653 11.790 1.00 89.62 102 ASN A O 1
ATOM 806 N N . PHE A 1 103 ? -0.504 11.604 12.951 1.00 86.50 103 PHE A N 1
ATOM 807 C CA . PHE A 1 103 ? -1.362 11.956 11.824 1.00 86.50 103 PHE A CA 1
ATOM 808 C C . PHE A 1 103 ? -1.079 13.352 11.239 1.00 86.50 103 PHE A C 1
ATOM 810 O O . PHE A 1 103 ? -1.310 13.589 10.053 1.00 86.50 103 PHE A O 1
ATOM 817 N N . SER A 1 104 ? -0.565 14.289 12.042 1.00 89.50 104 SER A N 1
ATOM 818 C CA . SER A 1 104 ? -0.305 15.663 11.591 1.00 89.50 104 SER A CA 1
ATOM 819 C C . SER A 1 104 ? 0.852 15.731 10.596 1.00 89.50 104 SER A C 1
ATOM 821 O O . SER A 1 104 ? 0.779 16.478 9.618 1.00 89.50 104 SER A O 1
ATOM 823 N N . THR A 1 105 ? 1.903 14.942 10.830 1.00 91.00 105 THR A N 1
ATOM 824 C CA . THR A 1 105 ? 3.051 14.821 9.923 1.00 91.00 105 THR A CA 1
ATOM 825 C C . THR A 1 105 ? 2.753 13.846 8.788 1.00 91.00 105 THR A C 1
ATOM 827 O O . THR A 1 105 ? 3.030 14.153 7.631 1.00 91.00 105 THR A O 1
ATOM 830 N N . ASN A 1 106 ? 2.109 12.716 9.096 1.00 89.56 106 ASN A N 1
ATOM 831 C CA . ASN A 1 106 ? 1.885 11.611 8.165 1.00 89.56 106 ASN A CA 1
ATOM 832 C C . ASN A 1 106 ? 0.399 11.475 7.805 1.00 89.56 106 ASN A C 1
ATOM 834 O O . ASN A 1 106 ? -0.273 10.512 8.171 1.00 89.56 106 ASN A O 1
ATOM 838 N N . LYS A 1 107 ? -0.122 12.433 7.024 1.00 90.50 107 LYS A N 1
ATOM 839 C CA . LYS A 1 107 ? -1.551 12.500 6.641 1.00 90.50 107 LYS A CA 1
ATOM 840 C C . LYS A 1 107 ? -2.072 11.266 5.890 1.00 90.50 107 LYS A C 1
ATOM 842 O O . LYS A 1 107 ? -3.279 11.053 5.835 1.00 90.50 107 LYS A O 1
ATOM 847 N N . LEU A 1 108 ? -1.179 10.490 5.271 1.00 89.00 108 LEU A N 1
ATOM 848 C CA . LEU A 1 108 ? -1.499 9.277 4.507 1.00 89.00 108 LEU A CA 1
ATOM 849 C C . LEU A 1 108 ? -1.242 7.980 5.292 1.00 89.00 108 LEU A C 1
ATOM 851 O O . LEU A 1 108 ? -1.192 6.916 4.677 1.00 89.00 108 LEU A O 1
ATOM 855 N N . LEU A 1 109 ? -1.076 8.063 6.620 1.00 88.31 109 LEU A N 1
ATOM 856 C CA . LEU A 1 109 ? -0.841 6.908 7.501 1.00 88.31 109 LEU A CA 1
ATOM 857 C C . LEU A 1 109 ? 0.426 6.118 7.123 1.00 88.31 109 LEU A C 1
ATOM 859 O O . LEU A 1 109 ? 0.448 4.889 7.129 1.00 88.31 109 LEU A O 1
ATOM 863 N N . GLN A 1 110 ? 1.481 6.845 6.754 1.00 91.25 110 GLN A N 1
ATOM 864 C CA . GLN A 1 110 ? 2.735 6.277 6.241 1.00 91.25 110 GLN A CA 1
ATOM 865 C C . GLN A 1 110 ? 3.565 5.584 7.333 1.00 91.25 110 GLN A C 1
ATOM 867 O O . GLN A 1 110 ? 4.361 4.698 7.039 1.00 91.25 110 GLN A O 1
ATOM 872 N N . ASP A 1 111 ? 3.358 5.977 8.587 1.00 91.50 111 ASP A N 1
ATOM 873 C CA . ASP A 1 111 ? 4.080 5.529 9.779 1.00 91.50 111 ASP A CA 1
ATOM 874 C C . ASP A 1 111 ? 3.347 4.441 10.576 1.00 91.50 111 ASP A C 1
ATOM 876 O O . ASP A 1 111 ? 3.811 4.040 11.643 1.00 91.50 111 ASP A O 1
ATOM 880 N N . VAL A 1 112 ? 2.197 3.972 10.084 1.00 90.62 112 VAL A N 1
ATOM 881 C CA . VAL A 1 112 ? 1.382 2.975 10.787 1.00 90.62 112 VAL A CA 1
ATOM 882 C C . VAL A 1 112 ? 1.896 1.562 10.550 1.00 90.62 112 VAL A C 1
ATOM 884 O O . VAL A 1 112 ? 1.940 0.771 11.481 1.00 90.62 112 VAL A O 1
ATOM 887 N N . ASN A 1 113 ? 2.252 1.208 9.315 1.00 92.06 113 ASN A N 1
ATOM 888 C CA . ASN A 1 113 ? 2.843 -0.091 8.997 1.00 92.06 113 ASN A CA 1
ATOM 889 C C . ASN A 1 113 ? 3.548 -0.046 7.633 1.00 92.06 113 ASN A C 1
ATOM 891 O O . ASN A 1 113 ? 3.365 0.894 6.861 1.00 92.06 113 ASN A O 1
ATOM 895 N N . VAL A 1 114 ? 4.322 -1.080 7.312 1.00 92.06 114 VAL A N 1
ATOM 896 C CA . VAL A 1 114 ? 4.978 -1.243 6.010 1.00 92.06 114 VAL A CA 1
ATOM 897 C C . VAL A 1 114 ? 3.963 -1.719 4.965 1.00 92.06 114 VAL A C 1
ATOM 899 O O . VAL A 1 114 ? 3.266 -2.717 5.152 1.00 92.06 114 VAL A O 1
ATOM 902 N N . GLY A 1 115 ? 3.864 -0.990 3.853 1.00 92.12 115 GLY A N 1
ATOM 903 C CA . GLY A 1 115 ? 2.959 -1.288 2.744 1.00 92.12 115 GLY A CA 1
ATOM 904 C C . GLY A 1 115 ? 3.561 -2.217 1.684 1.00 92.12 115 GLY A C 1
ATOM 905 O O . GLY A 1 115 ? 4.755 -2.523 1.671 1.00 92.12 115 GLY A O 1
ATOM 906 N N . TRP A 1 116 ? 2.734 -2.638 0.724 1.00 90.75 116 TRP A N 1
ATOM 907 C CA . TRP A 1 116 ? 3.137 -3.507 -0.387 1.00 90.75 116 TRP A CA 1
ATOM 908 C C . TRP A 1 116 ? 4.228 -2.883 -1.259 1.00 90.75 116 TRP A C 1
ATOM 910 O O . TRP A 1 116 ? 5.174 -3.569 -1.640 1.00 90.75 116 TRP A O 1
ATOM 920 N N . LEU A 1 117 ? 4.116 -1.586 -1.563 1.00 91.00 117 LEU A N 1
ATOM 921 C CA . LEU A 1 117 ? 5.086 -0.900 -2.421 1.00 91.00 117 LEU A CA 1
ATOM 922 C C . LEU A 1 117 ? 6.463 -0.818 -1.760 1.00 91.00 117 LEU A C 1
ATOM 924 O O . LEU A 1 117 ? 7.471 -1.059 -2.420 1.00 91.00 117 LEU A O 1
ATOM 928 N N . GLU A 1 118 ? 6.511 -0.542 -0.458 1.00 91.38 118 GLU A N 1
ATOM 929 C CA . GLU A 1 118 ? 7.774 -0.480 0.277 1.00 91.38 118 GLU A CA 1
ATOM 930 C C . GLU A 1 118 ? 8.425 -1.860 0.412 1.00 91.38 118 GLU A C 1
ATOM 932 O O . GLU A 1 118 ? 9.636 -2.008 0.239 1.00 91.38 118 GLU A O 1
ATOM 937 N N . HIS A 1 119 ? 7.622 -2.910 0.601 1.00 88.94 119 HIS A N 1
ATOM 938 C CA . HIS A 1 119 ? 8.122 -4.281 0.548 1.00 88.94 119 HIS A CA 1
ATOM 939 C C . HIS A 1 119 ? 8.770 -4.635 -0.796 1.00 88.94 119 HIS A C 1
ATOM 941 O O . HIS A 1 119 ? 9.759 -5.369 -0.805 1.00 88.94 119 HIS A O 1
ATOM 947 N N . ILE A 1 120 ? 8.241 -4.139 -1.919 1.00 89.19 120 ILE A N 1
ATOM 948 C CA . ILE A 1 120 ? 8.842 -4.363 -3.242 1.00 89.19 120 ILE A CA 1
ATOM 949 C C . ILE A 1 120 ? 10.151 -3.577 -3.370 1.00 89.19 120 ILE A C 1
ATOM 951 O O . ILE A 1 120 ? 11.147 -4.145 -3.808 1.00 89.19 120 ILE A O 1
ATOM 955 N N . ARG A 1 121 ? 10.189 -2.312 -2.931 1.00 90.31 121 ARG A N 1
ATOM 956 C CA . ARG A 1 121 ? 11.410 -1.484 -2.973 1.00 90.31 121 ARG A CA 1
ATOM 957 C C . ARG A 1 121 ? 12.561 -2.095 -2.178 1.00 90.31 121 ARG A C 1
ATOM 959 O O . ARG A 1 121 ? 13.684 -2.126 -2.668 1.00 90.31 121 ARG A O 1
ATOM 966 N N . THR A 1 122 ? 12.270 -2.605 -0.984 1.00 89.69 122 THR A N 1
ATOM 967 C CA . THR A 1 122 ? 13.276 -3.167 -0.070 1.00 89.69 122 THR A CA 1
ATOM 968 C C . THR A 1 122 ? 13.731 -4.569 -0.474 1.00 89.69 122 THR A C 1
ATOM 970 O O . THR A 1 122 ? 14.928 -4.837 -0.507 1.00 89.69 122 THR A O 1
ATOM 973 N N . ASN A 1 123 ? 12.801 -5.465 -0.821 1.00 85.31 123 ASN A N 1
ATOM 974 C CA . ASN A 1 123 ? 13.127 -6.877 -1.074 1.00 85.31 123 ASN A CA 1
ATOM 975 C C . ASN A 1 123 ? 13.400 -7.201 -2.552 1.00 85.31 123 ASN A C 1
ATOM 977 O O . ASN A 1 123 ? 13.965 -8.251 -2.862 1.00 85.31 123 ASN A O 1
ATOM 981 N N . ALA A 1 124 ? 12.955 -6.350 -3.477 1.00 84.56 124 ALA A N 1
ATOM 982 C CA . ALA A 1 124 ? 13.016 -6.592 -4.916 1.00 84.56 124 ALA A CA 1
ATOM 983 C C . ALA A 1 124 ? 13.277 -5.295 -5.698 1.00 84.56 124 ALA A C 1
ATOM 985 O O . ALA A 1 124 ? 12.585 -4.998 -6.671 1.00 84.56 124 ALA A O 1
ATOM 986 N N . SER A 1 125 ? 14.306 -4.542 -5.302 1.00 85.62 125 SER A N 1
ATOM 987 C CA . SER A 1 125 ? 14.688 -3.271 -5.937 1.00 85.62 125 SER A CA 1
ATOM 988 C C . SER A 1 125 ? 14.925 -3.382 -7.449 1.00 85.62 125 SER A C 1
ATOM 990 O O . SER A 1 125 ? 14.578 -2.468 -8.187 1.00 85.62 125 SER A O 1
ATOM 992 N N . ALA A 1 126 ? 15.419 -4.528 -7.933 1.00 86.62 126 ALA A N 1
ATOM 993 C CA . ALA A 1 126 ? 15.591 -4.802 -9.363 1.00 86.62 126 ALA A CA 1
ATOM 994 C C . ALA A 1 126 ? 14.274 -4.796 -10.168 1.00 86.62 126 ALA A C 1
ATOM 996 O O . ALA A 1 126 ? 14.302 -4.653 -11.385 1.00 86.62 126 ALA A O 1
ATOM 997 N N . ARG A 1 127 ? 13.119 -4.952 -9.504 1.00 84.62 127 ARG A N 1
ATOM 998 C CA . ARG A 1 127 ? 11.782 -4.918 -10.123 1.00 84.62 127 ARG A CA 1
ATOM 999 C C . ARG A 1 127 ? 11.136 -3.531 -10.060 1.00 84.62 127 ARG A C 1
ATOM 1001 O O . ARG A 1 127 ? 9.965 -3.389 -10.399 1.00 84.62 127 ARG A O 1
ATOM 1008 N N . VAL A 1 128 ? 11.869 -2.518 -9.599 1.00 86.88 128 VAL A N 1
ATOM 1009 C CA . VAL A 1 128 ? 11.392 -1.138 -9.488 1.00 86.88 128 VAL A CA 1
ATOM 1010 C C . VAL A 1 128 ? 12.097 -0.283 -10.532 1.00 86.88 128 VAL A C 1
ATOM 1012 O O . VAL A 1 128 ? 13.320 -0.176 -10.541 1.00 86.88 128 VAL A O 1
ATOM 1015 N N . MET A 1 129 ? 11.314 0.352 -11.402 1.00 84.44 129 MET A N 1
ATOM 1016 C CA . MET A 1 129 ? 11.826 1.303 -12.383 1.00 84.44 129 MET A CA 1
ATOM 1017 C C . MET A 1 129 ? 11.725 2.725 -11.816 1.00 84.44 129 MET A C 1
ATOM 1019 O O . MET A 1 129 ? 10.625 3.216 -11.563 1.00 84.44 129 MET A O 1
ATOM 1023 N N . ASN A 1 130 ? 12.872 3.373 -11.607 1.00 81.19 130 ASN A N 1
ATOM 1024 C CA . ASN A 1 130 ? 12.960 4.755 -11.128 1.00 81.19 130 ASN A CA 1
ATOM 1025 C C . ASN A 1 130 ? 13.150 5.737 -12.297 1.00 81.19 130 ASN A C 1
ATOM 1027 O O . ASN A 1 130 ? 13.539 5.337 -13.394 1.00 81.19 130 ASN A O 1
ATOM 1031 N N . ASP A 1 131 ? 12.867 7.020 -12.051 1.00 74.81 131 ASP A N 1
ATOM 1032 C CA . ASP A 1 131 ? 13.124 8.144 -12.971 1.00 74.81 131 ASP A CA 1
ATOM 1033 C C . ASP A 1 131 ? 12.487 8.015 -14.363 1.00 74.81 131 ASP A C 1
ATOM 1035 O O . ASP A 1 131 ? 13.012 8.466 -15.384 1.00 74.81 131 ASP A O 1
ATOM 1039 N N . VAL A 1 132 ? 11.302 7.411 -14.409 1.00 74.44 132 VAL A N 1
ATOM 1040 C CA . VAL A 1 132 ? 10.524 7.297 -15.638 1.00 74.44 132 VAL A CA 1
ATOM 1041 C C . VAL A 1 132 ? 9.749 8.583 -15.893 1.00 74.44 132 VAL A C 1
ATOM 1043 O O . VAL A 1 132 ? 8.842 8.939 -15.141 1.00 74.44 132 VAL A O 1
ATOM 1046 N N . THR A 1 133 ? 10.047 9.246 -17.007 1.00 72.25 133 THR A N 1
ATOM 1047 C CA . THR A 1 133 ? 9.283 10.402 -17.479 1.00 72.25 133 THR A CA 1
ATOM 1048 C C . THR A 1 133 ? 8.325 9.999 -18.595 1.00 72.25 133 THR A C 1
ATOM 1050 O O . THR A 1 133 ? 8.716 9.456 -19.632 1.00 72.25 133 THR A O 1
ATOM 1053 N N . LEU A 1 134 ? 7.040 10.274 -18.378 1.00 71.12 134 LEU A N 1
ATOM 1054 C CA . LEU A 1 134 ? 6.010 10.164 -19.405 1.00 71.12 134 LEU A CA 1
ATOM 1055 C C . LEU A 1 134 ? 5.898 11.486 -20.158 1.00 71.12 134 LEU A C 1
ATOM 1057 O O . LEU A 1 134 ? 5.977 12.561 -19.562 1.00 71.12 134 LEU A O 1
ATOM 1061 N N . THR A 1 135 ? 5.675 11.396 -21.464 1.00 70.00 135 THR A N 1
ATOM 1062 C CA . THR A 1 135 ? 5.359 12.564 -22.286 1.00 70.00 135 THR A CA 1
ATOM 1063 C C . THR A 1 135 ? 4.039 13.172 -21.816 1.00 70.00 135 THR A C 1
ATOM 1065 O O . THR A 1 135 ? 2.994 12.521 -21.862 1.00 70.00 135 THR A O 1
ATOM 1068 N N . SER A 1 136 ? 4.084 14.418 -21.345 1.00 65.56 136 SER A N 1
ATOM 1069 C CA . SER A 1 136 ? 2.890 15.153 -20.921 1.00 65.56 136 SER A CA 1
ATOM 1070 C C . SER A 1 136 ? 2.222 15.799 -22.131 1.00 65.56 136 SER A C 1
ATOM 1072 O O . SER A 1 136 ? 2.905 16.316 -23.020 1.00 65.56 136 SER A O 1
ATOM 1074 N N . ARG A 1 137 ? 0.889 15.782 -22.170 1.00 65.38 137 ARG A N 1
ATOM 1075 C CA . ARG A 1 137 ? 0.078 16.377 -23.240 1.00 65.38 137 ARG A CA 1
ATOM 1076 C C . ARG A 1 137 ? -0.796 17.492 -22.679 1.00 65.38 137 ARG A C 1
ATOM 1078 O O . ARG A 1 137 ? -1.344 17.362 -21.587 1.00 65.38 137 ARG A O 1
ATOM 1085 N N . ASN A 1 138 ? -0.929 18.573 -23.441 1.00 62.19 138 ASN A N 1
ATOM 1086 C CA . ASN A 1 138 ? -1.852 19.663 -23.132 1.00 62.19 138 ASN A CA 1
ATOM 1087 C C . ASN A 1 138 ? -3.306 19.225 -23.352 1.00 62.19 138 ASN A C 1
ATOM 1089 O O . ASN A 1 138 ? -3.569 18.194 -23.972 1.00 62.19 138 ASN A O 1
ATOM 1093 N N . MET A 1 139 ? -4.261 20.037 -22.888 1.00 66.69 139 MET A N 1
ATOM 1094 C CA . MET A 1 139 ? -5.696 19.777 -23.080 1.00 66.69 139 MET A CA 1
ATOM 1095 C C . MET A 1 139 ? -6.110 19.693 -24.556 1.00 66.69 139 MET A C 1
ATOM 1097 O O . MET A 1 139 ? -7.067 18.987 -24.859 1.00 66.69 139 MET A O 1
ATOM 1101 N N . ASP A 1 140 ? -5.340 20.315 -25.450 1.00 58.78 140 ASP A N 1
ATOM 1102 C CA . ASP A 1 140 ? -5.532 20.280 -26.907 1.00 58.78 140 ASP A CA 1
ATOM 1103 C C . ASP A 1 140 ? -4.800 19.099 -27.577 1.00 58.78 140 ASP A C 1
ATOM 1105 O O . ASP A 1 140 ? -4.589 19.084 -28.787 1.00 58.78 140 ASP A O 1
ATOM 1109 N N . ASN A 1 141 ? -4.348 18.114 -26.790 1.00 62.19 141 ASN A N 1
ATOM 1110 C CA . ASN A 1 141 ? -3.615 16.919 -27.229 1.00 62.19 141 ASN A CA 1
ATOM 1111 C C . ASN A 1 141 ? -2.247 17.189 -27.904 1.00 62.19 141 ASN A C 1
ATOM 1113 O O . ASN A 1 141 ? -1.608 16.273 -28.431 1.00 62.19 141 ASN A O 1
ATOM 1117 N N . THR A 1 142 ? -1.745 18.425 -27.841 1.00 61.41 142 THR A N 1
ATOM 1118 C CA . THR A 1 142 ? -0.376 18.772 -28.245 1.00 61.41 142 THR A CA 1
ATOM 1119 C C . THR A 1 142 ? 0.634 18.294 -27.201 1.00 61.41 142 THR A C 1
ATOM 1121 O O . THR A 1 142 ? 0.341 18.247 -26.003 1.00 61.41 142 THR A O 1
ATOM 1124 N N . VAL A 1 143 ? 1.832 17.899 -27.643 1.00 69.44 143 VAL A N 1
ATOM 1125 C CA . VAL A 1 143 ? 2.898 17.452 -26.735 1.00 69.44 143 VAL A CA 1
ATOM 1126 C C . VAL A 1 143 ? 3.391 18.655 -25.938 1.00 69.44 143 VAL A C 1
ATOM 1128 O O . VAL A 1 143 ? 3.944 19.592 -26.505 1.00 69.44 143 VAL A O 1
ATOM 1131 N N . ALA A 1 144 ? 3.178 18.624 -24.624 1.00 62.19 144 ALA A N 1
ATOM 1132 C CA . ALA A 1 144 ? 3.631 19.670 -23.723 1.00 62.19 144 ALA A CA 1
ATOM 1133 C C . ALA A 1 144 ? 5.118 19.487 -23.419 1.00 62.19 144 ALA A C 1
ATOM 1135 O O . ALA A 1 144 ? 5.894 20.421 -23.586 1.00 62.19 144 ALA A O 1
ATOM 1136 N N . HIS A 1 145 ? 5.519 18.291 -22.974 1.00 65.94 145 HIS A N 1
ATOM 1137 C CA . HIS A 1 145 ? 6.901 17.941 -22.626 1.00 65.94 145 HIS A CA 1
ATOM 1138 C C . HIS A 1 145 ? 7.200 16.520 -23.106 1.00 65.94 145 HIS A C 1
ATOM 1140 O O . HIS A 1 145 ? 6.448 15.601 -22.781 1.00 65.94 145 HIS A O 1
ATOM 1146 N N . ALA A 1 146 ? 8.295 16.339 -23.850 1.00 66.12 146 ALA A N 1
ATOM 1147 C CA . ALA A 1 146 ? 8.754 15.026 -24.294 1.00 66.12 146 ALA A CA 1
ATOM 1148 C C . ALA A 1 146 ? 9.396 14.262 -23.126 1.00 66.12 146 ALA A C 1
ATOM 1150 O O . ALA A 1 146 ? 10.376 14.718 -22.539 1.00 66.12 146 ALA A O 1
ATOM 1151 N N . GLY A 1 147 ? 8.820 13.111 -22.782 1.00 70.75 147 GLY A N 1
ATOM 1152 C CA . GLY A 1 147 ? 9.382 12.165 -21.819 1.00 70.75 147 GLY A CA 1
ATOM 1153 C C . GLY A 1 147 ? 10.081 11.002 -22.523 1.00 70.75 147 GLY A C 1
ATOM 1154 O O . GLY A 1 147 ? 10.006 10.866 -23.743 1.00 70.75 147 GLY A O 1
ATOM 1155 N N . LYS A 1 148 ? 10.720 10.121 -21.747 1.00 73.12 148 LYS A N 1
ATOM 1156 C CA . LYS A 1 148 ? 11.370 8.902 -22.261 1.00 73.12 148 LYS A CA 1
ATOM 1157 C C . LYS A 1 148 ? 10.379 7.951 -22.947 1.00 73.12 148 LYS A C 1
ATOM 1159 O O . LYS A 1 148 ? 10.753 7.252 -23.884 1.00 73.12 148 LYS A O 1
ATOM 1164 N N . TYR A 1 149 ? 9.114 7.962 -22.520 1.00 75.75 149 TYR A N 1
ATOM 1165 C CA . TYR A 1 149 ? 8.028 7.222 -23.166 1.00 75.75 149 TYR A CA 1
ATOM 1166 C C . TYR A 1 149 ? 6.978 8.173 -23.740 1.00 75.75 149 TYR A C 1
ATOM 1168 O O . TYR A 1 149 ? 6.535 9.119 -23.080 1.00 75.75 149 TYR A O 1
ATOM 1176 N N . ALA A 1 150 ? 6.543 7.888 -24.968 1.00 73.81 150 ALA A N 1
ATOM 1177 C CA . ALA A 1 150 ? 5.519 8.666 -25.663 1.00 73.81 150 ALA A CA 1
ATOM 1178 C C . ALA A 1 150 ? 4.117 8.488 -25.052 1.00 73.81 150 ALA A C 1
ATOM 1180 O O . ALA A 1 150 ? 3.349 9.444 -24.997 1.00 73.81 150 ALA A O 1
ATOM 1181 N N . ASN A 1 151 ? 3.795 7.277 -24.582 1.00 75.19 151 ASN A N 1
ATOM 1182 C CA . ASN A 1 151 ? 2.483 6.904 -24.049 1.00 75.19 151 ASN A CA 1
ATOM 1183 C C . ASN A 1 151 ? 2.637 6.036 -22.789 1.00 75.19 151 ASN A C 1
ATOM 1185 O O . ASN A 1 151 ? 3.608 5.288 -22.663 1.00 75.19 151 ASN A O 1
ATOM 1189 N N . ALA A 1 152 ? 1.647 6.078 -21.893 1.00 78.75 152 ALA A N 1
ATOM 1190 C CA . ALA A 1 152 ? 1.620 5.219 -20.706 1.00 78.75 152 ALA A CA 1
ATOM 1191 C C . ALA A 1 152 ? 1.528 3.723 -21.059 1.00 78.75 152 ALA A C 1
ATOM 1193 O O . ALA A 1 152 ? 2.144 2.904 -20.388 1.00 78.75 152 ALA A O 1
ATOM 1194 N N . ASP A 1 153 ? 0.835 3.368 -22.144 1.00 80.75 153 ASP A N 1
ATOM 1195 C CA . ASP A 1 153 ? 0.765 1.979 -22.617 1.00 80.75 153 ASP A CA 1
ATOM 1196 C C . ASP A 1 153 ? 2.136 1.424 -23.015 1.00 80.75 153 ASP A C 1
ATOM 1198 O O . ASP A 1 153 ? 2.434 0.263 -22.747 1.00 80.75 153 ASP A O 1
ATOM 1202 N N . ALA A 1 154 ? 2.996 2.260 -23.608 1.00 82.06 154 ALA A N 1
ATOM 1203 C CA . ALA A 1 154 ? 4.355 1.860 -23.966 1.00 82.06 154 ALA A CA 1
ATOM 1204 C C . ALA A 1 154 ? 5.195 1.573 -22.714 1.00 82.06 154 ALA A C 1
ATOM 1206 O O . ALA A 1 154 ? 5.928 0.590 -22.681 1.00 82.06 154 ALA A O 1
ATOM 1207 N N . LEU A 1 155 ? 5.031 2.387 -21.665 1.00 85.19 155 LEU A N 1
ATOM 1208 C CA . LEU A 1 155 ? 5.673 2.147 -20.375 1.00 85.19 155 LEU A CA 1
ATOM 1209 C C . LEU A 1 155 ? 5.197 0.833 -19.740 1.00 85.19 155 LEU A C 1
ATOM 1211 O O . LEU A 1 155 ? 6.010 0.062 -19.242 1.00 85.19 155 LEU A O 1
ATOM 1215 N N . VAL A 1 156 ? 3.888 0.567 -19.758 1.00 86.12 156 VAL A N 1
ATOM 1216 C CA . VAL A 1 156 ? 3.321 -0.670 -19.197 1.00 86.12 156 VAL A CA 1
ATOM 1217 C C . VAL A 1 156 ? 3.843 -1.902 -19.940 1.00 86.12 156 VAL A C 1
ATOM 1219 O O . VAL A 1 156 ? 4.204 -2.886 -19.297 1.00 86.12 156 VAL A O 1
ATOM 1222 N N . GLN A 1 157 ? 3.921 -1.856 -21.274 1.00 85.00 157 GLN A N 1
ATOM 1223 C CA . GLN A 1 157 ? 4.463 -2.970 -22.060 1.00 85.00 157 GLN A CA 1
ATOM 1224 C C . GLN A 1 157 ? 5.953 -3.194 -21.798 1.00 85.00 157 GLN A C 1
ATOM 1226 O O . GLN A 1 157 ? 6.379 -4.337 -21.633 1.00 85.00 157 GLN A O 1
ATOM 1231 N N . ASP A 1 158 ? 6.740 -2.122 -21.706 1.00 87.06 158 ASP A N 1
ATOM 1232 C CA . ASP A 1 158 ? 8.159 -2.234 -21.379 1.00 87.06 158 ASP A CA 1
ATOM 1233 C C . ASP A 1 158 ? 8.358 -2.831 -19.979 1.00 87.06 158 ASP A C 1
ATOM 1235 O O . ASP A 1 158 ? 9.066 -3.827 -19.820 1.00 87.06 158 ASP A O 1
ATOM 1239 N N . ALA A 1 159 ? 7.631 -2.324 -18.979 1.00 86.75 159 ALA A N 1
ATOM 1240 C CA . ALA A 1 159 ? 7.642 -2.861 -17.621 1.00 86.75 159 ALA A CA 1
ATOM 1241 C C . ALA A 1 159 ? 7.256 -4.352 -17.577 1.00 86.75 159 ALA A C 1
ATOM 1243 O O . ALA A 1 159 ? 7.908 -5.132 -16.885 1.00 86.75 159 ALA A O 1
ATOM 1244 N N . ARG A 1 160 ? 6.245 -4.773 -18.349 1.00 85.88 160 ARG A N 1
ATOM 1245 C CA . ARG A 1 160 ? 5.857 -6.188 -18.480 1.00 85.88 160 ARG A CA 1
ATOM 1246 C C . ARG A 1 160 ? 6.989 -7.033 -19.063 1.00 85.88 160 ARG A C 1
ATOM 1248 O O . ARG A 1 160 ? 7.265 -8.112 -18.551 1.00 85.88 160 ARG A O 1
ATOM 1255 N N . SER A 1 161 ? 7.634 -6.563 -20.127 1.00 86.25 161 SER A N 1
ATOM 1256 C CA . SER A 1 161 ? 8.685 -7.326 -20.808 1.00 86.25 161 SER A CA 1
ATOM 1257 C C . SER A 1 161 ? 9.982 -7.444 -20.001 1.00 86.25 161 SER A C 1
ATOM 1259 O O . SER A 1 161 ? 10.641 -8.483 -20.071 1.00 86.25 161 SER A O 1
ATOM 1261 N N . SER A 1 162 ? 10.330 -6.409 -19.230 1.00 86.38 162 SER A N 1
ATOM 1262 C CA . SER A 1 162 ? 11.632 -6.285 -18.567 1.00 86.38 162 SER A CA 1
ATOM 1263 C C . SER A 1 162 ? 11.620 -6.655 -17.081 1.00 86.38 162 SER A C 1
ATOM 1265 O O . SER A 1 162 ? 12.596 -7.230 -16.605 1.00 86.38 162 SER A O 1
ATOM 1267 N N . LEU A 1 163 ? 10.547 -6.349 -16.339 1.00 86.25 163 LEU A N 1
ATOM 1268 C CA . LEU A 1 163 ? 10.518 -6.497 -14.873 1.00 86.25 163 LEU A CA 1
ATOM 1269 C C . LEU A 1 163 ? 9.895 -7.815 -14.394 1.00 86.25 163 LEU A C 1
ATOM 1271 O O . LEU A 1 163 ? 10.161 -8.238 -13.265 1.00 86.25 163 LEU A O 1
ATOM 1275 N N . LEU A 1 164 ? 9.040 -8.442 -15.208 1.00 85.19 164 LEU A N 1
ATOM 1276 C CA . LEU A 1 164 ? 8.393 -9.710 -14.868 1.00 85.19 164 LEU A CA 1
ATOM 1277 C C . LEU A 1 164 ? 9.229 -10.905 -15.321 1.00 85.19 164 LEU A C 1
ATOM 1279 O O . LEU A 1 164 ? 9.878 -10.879 -16.367 1.00 85.19 164 LEU A O 1
ATOM 1283 N N . ASP A 1 165 ? 9.167 -11.979 -14.537 1.00 82.81 165 ASP A N 1
ATOM 1284 C CA . ASP A 1 165 ? 9.752 -13.256 -14.929 1.00 82.81 165 ASP A CA 1
ATOM 1285 C C . ASP A 1 165 ? 8.955 -13.863 -16.096 1.00 82.81 165 ASP A C 1
ATOM 1287 O O . ASP A 1 165 ? 7.740 -13.687 -16.178 1.00 82.81 165 ASP A O 1
ATOM 1291 N N . GLU A 1 166 ? 9.630 -14.600 -16.982 1.00 83.62 166 GLU A N 1
ATOM 1292 C CA . GLU A 1 166 ? 9.075 -15.078 -18.262 1.00 83.62 166 GLU A CA 1
ATOM 1293 C C . GLU A 1 166 ? 7.715 -15.782 -18.132 1.00 83.62 166 GLU A C 1
ATOM 1295 O O . GLU A 1 166 ? 6.786 -15.516 -18.885 1.00 83.62 166 GLU A O 1
ATOM 1300 N N . TRP A 1 167 ? 7.568 -16.619 -17.111 1.00 79.69 167 TRP A N 1
ATOM 1301 C CA . TRP A 1 167 ? 6.377 -17.428 -16.854 1.00 79.69 167 TRP A CA 1
ATOM 1302 C C . TRP A 1 167 ? 5.164 -16.616 -16.375 1.00 79.69 167 TRP A C 1
ATOM 1304 O O . TRP A 1 167 ? 4.038 -17.084 -16.499 1.00 79.69 167 TRP A O 1
ATOM 1314 N N . HIS A 1 168 ? 5.370 -15.398 -15.869 1.00 81.38 168 HIS A N 1
ATOM 1315 C CA . HIS A 1 168 ? 4.289 -14.479 -15.511 1.00 81.38 168 HIS A CA 1
ATOM 1316 C C . HIS A 1 168 ? 3.936 -13.498 -16.632 1.00 81.38 168 HIS A C 1
ATOM 1318 O O . HIS A 1 168 ? 2.931 -12.800 -16.528 1.00 81.38 168 HIS A O 1
ATOM 1324 N N . LYS A 1 169 ? 4.738 -13.397 -17.700 1.00 83.56 169 LYS A N 1
ATOM 1325 C CA . LYS A 1 169 ? 4.492 -12.407 -18.760 1.00 83.56 169 LYS A CA 1
ATOM 1326 C C . LYS A 1 169 ? 3.205 -12.692 -19.524 1.00 83.56 169 LYS A C 1
ATOM 1328 O O . LYS A 1 169 ? 2.545 -11.743 -19.941 1.00 83.56 169 LYS A O 1
ATOM 1333 N N . GLU A 1 170 ? 2.853 -13.958 -19.713 1.00 81.06 170 GLU A N 1
ATOM 1334 C CA . GLU A 1 170 ? 1.697 -14.397 -20.509 1.00 81.06 170 GLU A CA 1
ATOM 1335 C C . GLU A 1 170 ? 0.458 -14.745 -19.676 1.00 81.06 170 GLU A C 1
ATOM 1337 O O . GLU A 1 170 ? -0.512 -15.249 -20.227 1.00 81.06 170 GLU A O 1
ATOM 1342 N N . ALA A 1 171 ? 0.457 -14.492 -18.365 1.00 79.56 171 ALA A N 1
ATOM 1343 C CA . ALA A 1 171 ? -0.702 -14.824 -17.542 1.00 79.56 171 ALA A CA 1
ATOM 1344 C C . ALA A 1 171 ? -1.902 -13.909 -17.866 1.00 79.56 171 ALA A C 1
ATOM 1346 O O . ALA A 1 171 ? -1.757 -12.694 -17.949 1.00 79.56 171 ALA A O 1
ATOM 1347 N N . ASP A 1 172 ? -3.096 -14.483 -18.037 1.00 77.88 172 ASP A N 1
ATOM 1348 C CA . ASP A 1 172 ? -4.315 -13.762 -18.456 1.00 77.88 172 ASP A CA 1
ATOM 1349 C C . ASP A 1 172 ? -4.970 -12.920 -17.342 1.00 77.88 172 ASP A C 1
ATOM 1351 O O . ASP A 1 172 ? -5.977 -12.243 -17.564 1.00 77.88 172 ASP A O 1
ATOM 1355 N N . ASP A 1 173 ? -4.413 -12.932 -16.134 1.00 82.38 173 ASP A N 1
ATOM 1356 C CA . ASP A 1 173 ? -4.954 -12.275 -14.945 1.00 82.38 173 ASP A CA 1
ATOM 1357 C C . ASP A 1 173 ? -4.165 -11.028 -14.508 1.00 82.38 173 ASP A C 1
ATOM 1359 O O . ASP A 1 173 ? -4.393 -10.495 -13.417 1.00 82.38 173 ASP A O 1
ATOM 1363 N N . LEU A 1 174 ? -3.272 -10.506 -15.359 1.00 83.44 174 LEU A N 1
ATOM 1364 C CA . LEU A 1 174 ? -2.521 -9.294 -15.042 1.00 83.44 174 LEU A CA 1
ATOM 1365 C C . LEU A 1 174 ? -3.434 -8.067 -14.921 1.00 83.44 174 LEU A C 1
ATOM 1367 O O . LEU A 1 174 ? -4.252 -7.748 -15.784 1.00 83.44 174 LEU A O 1
ATOM 1371 N N . VAL A 1 175 ? -3.231 -7.303 -13.848 1.00 87.38 175 VAL A N 1
ATOM 1372 C CA . VAL A 1 175 ? -3.957 -6.055 -13.600 1.00 87.38 175 VAL A CA 1
ATOM 1373 C C . VAL A 1 175 ? -2.974 -4.917 -13.393 1.00 87.38 175 VAL A C 1
ATOM 1375 O O . VAL A 1 175 ? -2.065 -4.990 -12.567 1.00 87.38 175 VAL A O 1
ATOM 1378 N N . VAL A 1 176 ? -3.204 -3.818 -14.111 1.00 86.31 176 VAL A N 1
ATOM 1379 C CA . VAL A 1 176 ? -2.450 -2.576 -13.936 1.00 86.31 176 VAL A CA 1
ATOM 1380 C C . VAL A 1 176 ? -3.208 -1.663 -12.981 1.00 86.31 176 VAL A C 1
ATOM 1382 O O . VAL A 1 176 ? -4.331 -1.231 -13.255 1.00 86.31 176 VAL A O 1
ATOM 1385 N N . ILE A 1 177 ? -2.576 -1.351 -11.851 1.00 89.31 177 ILE A N 1
ATOM 1386 C CA . ILE A 1 177 ? -3.113 -0.434 -10.843 1.00 89.31 177 ILE A CA 1
ATOM 1387 C C . ILE A 1 177 ? -2.454 0.929 -11.028 1.00 89.31 177 ILE A C 1
ATOM 1389 O O . ILE A 1 177 ? -1.231 1.042 -11.018 1.00 89.31 177 ILE A O 1
ATOM 1393 N N . MET A 1 178 ? -3.262 1.982 -11.157 1.00 84.56 178 MET A N 1
ATOM 1394 C CA . MET A 1 178 ? -2.761 3.346 -11.311 1.00 84.56 178 MET A CA 1
ATOM 1395 C C . MET A 1 178 ? -3.540 4.360 -10.475 1.00 84.56 178 MET A C 1
ATOM 1397 O O . MET A 1 178 ? -4.696 4.154 -10.101 1.00 84.56 178 MET A O 1
ATOM 1401 N N . GLY A 1 179 ? -2.895 5.492 -10.190 1.00 85.50 179 GLY A N 1
ATOM 1402 C CA . GLY A 1 179 ? -3.523 6.605 -9.491 1.00 85.50 179 GLY A CA 1
ATOM 1403 C C . GLY A 1 179 ? -4.574 7.311 -10.351 1.00 85.50 179 GLY A C 1
ATOM 1404 O O . GLY A 1 179 ? -4.406 7.488 -11.558 1.00 85.50 179 GLY A O 1
ATOM 1405 N N . ARG A 1 180 ? -5.640 7.800 -9.707 1.00 85.62 180 ARG A N 1
ATOM 1406 C CA . ARG A 1 180 ? -6.728 8.540 -10.371 1.00 85.62 180 ARG A CA 1
ATOM 1407 C C . ARG A 1 180 ? -6.233 9.761 -11.154 1.00 85.62 180 ARG A C 1
ATOM 1409 O O . ARG A 1 180 ? -6.738 10.026 -12.238 1.00 85.62 180 ARG A O 1
ATOM 1416 N N . ASN A 1 181 ? -5.260 10.497 -10.613 1.00 84.50 181 ASN A N 1
ATOM 1417 C CA . ASN A 1 181 ? -4.741 11.707 -11.254 1.00 84.50 181 ASN A CA 1
ATOM 1418 C C . ASN A 1 181 ? -4.040 11.387 -12.578 1.00 84.50 181 ASN A C 1
ATOM 1420 O O . ASN A 1 181 ? -4.320 12.048 -13.571 1.00 84.50 181 ASN A O 1
ATOM 1424 N N . LEU A 1 182 ? -3.210 10.337 -12.601 1.00 81.69 182 LEU A N 1
ATOM 1425 C CA . LEU A 1 182 ? -2.516 9.894 -13.810 1.00 81.69 182 LEU A CA 1
ATOM 1426 C C . LEU A 1 182 ? -3.500 9.376 -14.867 1.00 81.69 182 LEU A C 1
ATOM 1428 O O . LEU A 1 182 ? -3.379 9.697 -16.045 1.00 81.69 182 LEU A O 1
ATOM 1432 N N . PHE A 1 183 ? -4.514 8.615 -14.454 1.00 83.69 183 PHE A N 1
ATOM 1433 C CA . PHE A 1 183 ? -5.552 8.169 -15.381 1.00 83.69 183 PHE A CA 1
ATOM 1434 C C . PHE A 1 183 ? -6.304 9.347 -16.012 1.00 83.69 183 PHE A C 1
ATOM 1436 O O . PHE A 1 183 ? -6.508 9.391 -17.225 1.00 83.69 183 PHE A O 1
ATOM 1443 N N . ASN A 1 184 ? -6.690 10.329 -15.196 1.00 80.81 184 ASN A N 1
ATOM 1444 C CA . ASN A 1 184 ? -7.385 11.515 -15.679 1.00 80.81 184 ASN A CA 1
ATOM 1445 C C . ASN A 1 184 ? -6.505 12.340 -16.625 1.00 80.81 184 ASN A C 1
ATOM 1447 O O . ASN A 1 184 ? -6.983 12.746 -17.679 1.00 80.81 184 ASN A O 1
ATOM 1451 N N . SER A 1 185 ? -5.229 12.560 -16.297 1.00 78.06 185 SER A N 1
ATOM 1452 C CA . SER A 1 185 ? -4.323 13.331 -17.157 1.00 78.06 185 SER A CA 1
ATOM 1453 C C . SER A 1 185 ? -4.093 12.674 -18.517 1.00 78.06 185 SER A C 1
ATOM 1455 O O . SER A 1 185 ? -3.934 13.377 -19.506 1.00 78.06 185 SER A O 1
ATOM 1457 N N . LEU A 1 186 ? -4.105 11.340 -18.588 1.00 76.06 186 LEU A N 1
ATOM 1458 C CA . LEU A 1 186 ? -3.985 10.610 -19.855 1.00 76.06 186 LEU A CA 1
ATOM 1459 C C . LEU A 1 186 ? -5.264 10.700 -20.694 1.00 76.06 186 LEU A C 1
ATOM 1461 O O . LEU A 1 186 ? -5.207 10.799 -21.917 1.00 76.06 186 LEU A O 1
ATOM 1465 N N . ARG A 1 187 ? -6.426 10.654 -20.041 1.00 77.62 187 ARG A N 1
ATOM 1466 C CA . ARG A 1 187 ? -7.713 10.497 -20.721 1.00 77.62 187 ARG A CA 1
ATOM 1467 C C . ARG A 1 187 ? -8.377 11.818 -21.102 1.00 77.62 187 ARG A C 1
ATOM 1469 O O . ARG A 1 187 ? -9.053 11.877 -22.123 1.00 77.62 187 ARG A O 1
ATOM 1476 N N . LEU A 1 188 ? -8.200 12.871 -20.306 1.00 79.88 188 LEU A N 1
ATOM 1477 C CA . LEU A 1 188 ? -8.845 14.167 -20.540 1.00 79.88 188 LEU A CA 1
ATOM 1478 C C . LEU A 1 188 ? -8.450 14.813 -21.885 1.00 79.88 188 LEU A C 1
ATOM 1480 O O . LEU A 1 188 ? -9.363 15.215 -22.603 1.00 79.88 188 LEU A O 1
ATOM 1484 N N . PRO A 1 189 ? -7.166 14.854 -22.300 1.00 76.50 189 PRO A N 1
ATOM 1485 C CA . PRO A 1 189 ? -6.790 15.376 -23.619 1.00 76.50 189 PRO A CA 1
ATOM 1486 C C . PRO A 1 189 ? -7.427 14.601 -24.774 1.00 76.50 189 PRO A C 1
ATOM 1488 O O . PRO A 1 189 ? -7.861 15.191 -25.760 1.00 76.50 189 PRO A O 1
ATOM 1491 N N . VAL A 1 190 ? -7.520 13.274 -24.635 1.00 74.31 190 VAL A N 1
ATOM 1492 C CA . VAL A 1 190 ? -8.169 12.411 -25.627 1.00 74.31 190 VAL A CA 1
ATOM 1493 C C . VAL A 1 190 ? -9.647 12.772 -25.732 1.00 74.31 190 VAL A C 1
ATOM 1495 O O . VAL A 1 190 ? -10.111 13.081 -26.822 1.00 74.31 190 VAL A O 1
ATOM 1498 N N . LEU A 1 191 ? -10.367 12.833 -24.609 1.00 72.88 191 LEU A N 1
ATOM 1499 C CA . LEU A 1 191 ? -11.785 13.213 -24.595 1.00 72.88 191 LEU A CA 1
ATOM 1500 C C . LEU A 1 191 ? -12.027 14.600 -25.209 1.00 72.88 191 LEU A C 1
ATOM 1502 O O . LEU A 1 191 ? -12.954 14.758 -26.000 1.00 72.88 191 LEU A O 1
ATOM 1506 N N . ASN A 1 192 ? -11.172 15.577 -24.906 1.00 71.56 192 ASN A N 1
ATOM 1507 C CA . ASN A 1 192 ? -11.287 16.924 -25.462 1.00 71.56 192 ASN A CA 1
ATOM 1508 C C . ASN A 1 192 ? -11.039 16.946 -26.979 1.00 71.56 192 ASN A C 1
ATOM 1510 O O . ASN A 1 192 ? -11.790 17.588 -27.711 1.00 71.56 192 ASN A O 1
ATOM 1514 N N . SER A 1 193 ? -10.034 16.210 -27.469 1.00 66.44 193 SER A N 1
ATOM 1515 C CA . SER A 1 193 ? -9.732 16.139 -28.908 1.00 66.44 193 SER A CA 1
ATOM 1516 C C . SER A 1 193 ? -10.845 15.493 -29.736 1.00 66.44 193 SER A C 1
ATOM 1518 O O . SER A 1 193 ? -11.061 15.893 -30.877 1.00 66.44 193 SER A O 1
ATOM 1520 N 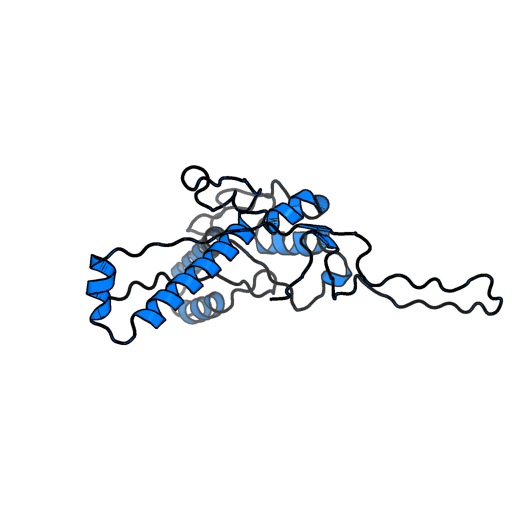N . ILE A 1 194 ? -11.572 14.536 -29.151 1.00 63.94 194 ILE A N 1
ATOM 1521 C CA . ILE A 1 194 ? -12.707 13.872 -29.800 1.00 63.94 194 ILE A CA 1
ATOM 1522 C C . ILE A 1 194 ? -13.888 14.867 -29.835 1.00 63.94 194 ILE A C 1
ATOM 1524 O O . ILE A 1 194 ? -14.392 15.178 -30.913 1.00 63.94 194 ILE A O 1
ATOM 1528 N N . SER A 1 195 ? -14.170 15.557 -28.717 1.00 59.81 195 SER A N 1
ATOM 1529 C CA . SER A 1 195 ? -15.282 16.520 -28.616 1.00 59.81 195 SER A CA 1
ATOM 1530 C C . SER A 1 195 ? -15.234 17.704 -29.597 1.00 59.81 195 SER A C 1
ATOM 1532 O O . SER A 1 195 ? -16.267 18.315 -29.869 1.00 59.81 195 SER A O 1
ATOM 1534 N N . GLY A 1 196 ? -14.058 18.028 -30.145 1.00 58.88 196 GLY A N 1
ATOM 1535 C CA . GLY A 1 196 ? -13.887 19.100 -31.126 1.00 58.88 196 GLY A CA 1
ATOM 1536 C C . GLY A 1 196 ? -14.226 18.725 -32.574 1.00 58.88 196 GLY A C 1
ATOM 1537 O O . GLY A 1 196 ? -14.327 19.636 -33.394 1.00 58.88 196 GLY A O 1
ATOM 1538 N N . GLN A 1 197 ? -14.374 17.434 -32.920 1.00 57.06 197 GLN A N 1
ATOM 1539 C CA . GLN A 1 197 ? -14.402 17.004 -34.328 1.00 57.06 197 GLN A CA 1
ATOM 1540 C C . GLN A 1 197 ? -15.698 16.330 -34.820 1.00 57.06 197 GLN A C 1
ATOM 1542 O O . GLN A 1 197 ? -15.991 16.543 -35.992 1.00 57.06 197 GLN A O 1
ATOM 1547 N N . ASN A 1 198 ? -16.497 15.574 -34.035 1.00 54.78 198 ASN A N 1
ATOM 1548 C CA . ASN A 1 198 ? -17.752 14.966 -34.553 1.00 54.78 198 ASN A CA 1
ATOM 1549 C C . ASN A 1 198 ? -18.768 14.455 -33.486 1.00 54.78 198 ASN A C 1
ATOM 1551 O O . ASN A 1 198 ? -18.733 13.271 -33.157 1.00 54.78 198 ASN A O 1
ATOM 1555 N N . PRO A 1 199 ? -19.809 15.223 -33.081 1.00 58.31 199 PRO A N 1
ATOM 1556 C CA . PRO A 1 199 ? -20.668 14.970 -31.900 1.00 58.31 199 PRO A CA 1
ATOM 1557 C C . PRO A 1 199 ? -21.390 13.603 -31.789 1.00 58.31 199 PRO A C 1
ATOM 1559 O O . PRO A 1 199 ? -21.780 13.208 -30.691 1.00 58.31 199 PRO A O 1
ATOM 1562 N N . ASN A 1 200 ? -21.564 12.852 -32.883 1.00 54.28 200 ASN A N 1
ATOM 1563 C CA . ASN A 1 200 ? -22.373 11.621 -32.905 1.00 54.28 200 ASN A CA 1
ATOM 1564 C C . ASN A 1 200 ? -21.563 10.319 -32.737 1.00 54.28 200 ASN A C 1
ATOM 1566 O O . ASN A 1 200 ? -22.100 9.329 -32.242 1.00 54.28 200 ASN A O 1
ATOM 1570 N N . ALA A 1 201 ? -20.272 10.307 -33.091 1.00 55.84 201 ALA A N 1
ATOM 1571 C CA . ALA A 1 201 ? -19.370 9.190 -32.773 1.00 55.84 201 ALA A CA 1
ATOM 1572 C C . ALA A 1 201 ? -18.891 9.248 -31.301 1.00 55.84 201 ALA A C 1
ATOM 1574 O O . ALA A 1 201 ? -18.536 8.225 -30.708 1.00 55.84 201 ALA A O 1
ATOM 1575 N N . GLU A 1 202 ? -18.968 10.439 -30.693 1.00 52.28 202 GLU A N 1
ATOM 1576 C CA . GLU A 1 202 ? -18.554 10.774 -29.320 1.00 52.28 202 GLU A CA 1
ATOM 1577 C C . GLU A 1 202 ? -19.281 9.980 -28.236 1.00 52.28 202 GLU A C 1
ATOM 1579 O O . GLU A 1 202 ? -18.674 9.532 -27.264 1.00 52.28 202 GLU A O 1
ATOM 1584 N N . LEU A 1 203 ? -20.602 9.825 -28.363 1.00 49.78 203 LEU A N 1
ATOM 1585 C CA . LEU A 1 203 ? -21.442 9.286 -27.291 1.00 49.78 203 LEU A CA 1
ATOM 1586 C C . LEU A 1 203 ? -21.251 7.772 -27.149 1.00 49.78 203 LEU A C 1
ATOM 1588 O O . LEU A 1 203 ? -21.268 7.241 -26.037 1.00 49.78 203 LEU A O 1
ATOM 1592 N N . LEU A 1 204 ? -20.983 7.085 -28.264 1.00 50.31 204 LEU A N 1
ATOM 1593 C CA . LEU A 1 204 ? -20.694 5.652 -28.293 1.00 50.31 204 LEU A CA 1
ATOM 1594 C C . LEU A 1 204 ? -19.238 5.350 -27.894 1.00 50.31 204 LEU A C 1
ATOM 1596 O O . LEU A 1 204 ? -18.998 4.440 -27.101 1.00 50.31 204 LEU A O 1
ATOM 1600 N N . ALA A 1 205 ? -18.261 6.122 -28.387 1.00 48.78 205 ALA A N 1
ATOM 1601 C CA . ALA A 1 205 ? -16.844 5.927 -28.064 1.00 48.78 205 ALA A CA 1
ATOM 1602 C C . ALA A 1 205 ? -16.497 6.392 -26.638 1.00 48.78 205 ALA A C 1
ATOM 1604 O O . ALA A 1 205 ? -15.765 5.711 -25.916 1.00 48.78 205 ALA A O 1
ATOM 1605 N N . GLY A 1 206 ? -17.061 7.515 -26.188 1.00 52.59 206 GLY A N 1
ATOM 1606 C CA . GLY A 1 206 ? -16.874 8.050 -24.841 1.00 52.59 206 GLY A CA 1
ATOM 1607 C C . GLY A 1 206 ? -17.502 7.171 -23.758 1.00 52.59 206 GLY A C 1
ATOM 1608 O O . GLY A 1 206 ? -16.887 6.970 -22.710 1.00 52.59 206 GLY A O 1
ATOM 1609 N N . SER A 1 207 ? -18.681 6.586 -24.007 1.00 45.97 207 SER A N 1
ATOM 1610 C CA . SER A 1 207 ? -19.338 5.675 -23.055 1.00 45.97 207 SER A CA 1
ATOM 1611 C C . SER A 1 207 ? -18.654 4.305 -22.976 1.00 45.97 207 SER A C 1
ATOM 1613 O O . SER A 1 207 ? -18.401 3.821 -21.868 1.00 45.97 207 SER A O 1
ATOM 1615 N N . SER A 1 208 ? -18.279 3.716 -24.118 1.00 37.81 208 SER A N 1
ATOM 1616 C CA . SER A 1 208 ? -17.632 2.395 -24.188 1.00 37.81 208 SER A CA 1
ATOM 1617 C C . SER A 1 208 ? -16.199 2.405 -23.650 1.00 37.81 208 SER A C 1
ATOM 1619 O O . SER A 1 208 ? -15.856 1.580 -22.801 1.00 37.81 208 SER A O 1
ATOM 1621 N N . SER A 1 209 ? -15.383 3.389 -24.038 1.00 45.84 209 SER A N 1
ATOM 1622 C CA . SER A 1 209 ? -14.006 3.495 -23.545 1.00 45.84 209 SER A CA 1
ATOM 1623 C C . SER A 1 209 ? -13.930 3.925 -22.074 1.00 45.84 209 SER A C 1
ATOM 1625 O O . SER A 1 209 ? -12.923 3.649 -21.427 1.00 45.84 209 SER A O 1
ATOM 1627 N N . CYS A 1 210 ? -14.948 4.610 -21.522 1.00 45.06 210 CYS A N 1
ATOM 1628 C CA . CYS A 1 210 ? -14.981 4.978 -20.095 1.00 45.06 210 CYS A CA 1
ATOM 1629 C C . CYS A 1 210 ? -15.365 3.788 -19.207 1.00 45.06 210 CYS A C 1
ATOM 1631 O O . CYS A 1 210 ? -14.917 3.724 -18.064 1.0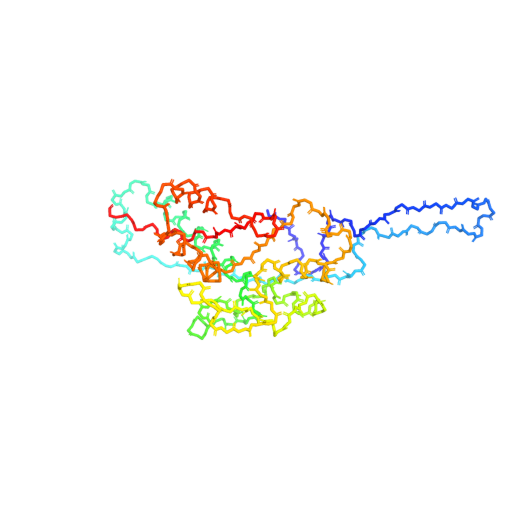0 45.06 210 CYS A O 1
ATOM 1633 N N . HIS A 1 211 ? -16.214 2.880 -19.702 1.00 39.62 211 HIS A N 1
ATOM 1634 C CA . HIS A 1 211 ? -16.691 1.722 -18.938 1.00 39.62 211 HIS A CA 1
ATOM 1635 C C . HIS A 1 211 ? -15.677 0.576 -18.878 1.00 39.62 211 HIS A C 1
ATOM 1637 O O . HIS A 1 211 ? -15.580 -0.101 -17.857 1.00 39.62 211 HIS A O 1
ATOM 1643 N N . ARG A 1 212 ? -14.902 0.368 -19.946 1.00 42.78 212 ARG A N 1
ATOM 1644 C CA . ARG A 1 212 ? -13.766 -0.558 -19.987 1.00 42.78 212 ARG A CA 1
ATOM 1645 C C . ARG A 1 212 ? -12.616 0.172 -20.658 1.00 42.78 212 ARG A C 1
ATOM 1647 O O . ARG A 1 212 ? -12.562 0.229 -21.879 1.00 42.78 212 ARG A O 1
ATOM 1654 N N . ALA A 1 213 ? -11.724 0.753 -19.863 1.00 47.78 213 ALA A N 1
ATOM 1655 C CA . ALA A 1 213 ? -10.481 1.319 -20.370 1.00 47.78 213 ALA A CA 1
ATOM 1656 C C . ALA A 1 213 ? -9.372 0.276 -20.189 1.00 47.78 213 ALA A C 1
ATOM 1658 O O . ALA A 1 213 ? -8.768 0.236 -19.113 1.00 47.78 213 ALA A O 1
ATOM 1659 N N . PRO A 1 214 ? -9.127 -0.614 -21.168 1.00 51.69 214 PRO A N 1
ATOM 1660 C CA . PRO A 1 214 ? -7.933 -1.420 -21.128 1.00 51.69 214 PRO A CA 1
ATOM 1661 C C . PRO A 1 214 ? -6.719 -0.536 -21.426 1.00 51.69 214 PRO A C 1
ATOM 1663 O O . PRO A 1 214 ? -6.725 0.198 -22.411 1.00 51.69 214 PRO A O 1
ATOM 1666 N N . LEU A 1 215 ? -5.690 -0.603 -20.586 1.00 46.19 215 LEU A N 1
ATOM 1667 C CA . LEU A 1 215 ? -4.363 -0.091 -20.932 1.00 46.19 215 LEU A CA 1
ATOM 1668 C C . LEU A 1 215 ? -3.524 -1.281 -21.376 1.00 46.19 215 LEU A C 1
ATOM 1670 O O . LEU A 1 215 ? -3.500 -2.309 -20.697 1.00 46.19 215 LEU A O 1
ATOM 1674 N N . ALA A 1 216 ? -2.890 -1.174 -22.541 1.00 44.09 216 ALA A N 1
ATOM 1675 C CA . ALA A 1 216 ? -2.072 -2.241 -23.119 1.00 44.09 216 ALA A CA 1
ATOM 1676 C C . ALA A 1 216 ? -2.777 -3.624 -23.242 1.00 44.09 216 ALA A C 1
ATOM 1678 O O . ALA A 1 216 ? -2.109 -4.656 -23.265 1.00 44.09 216 ALA A O 1
ATOM 1679 N N . GLY A 1 217 ? -4.115 -3.647 -23.343 1.00 41.53 217 GLY A N 1
ATOM 1680 C CA . GLY A 1 217 ? -4.930 -4.872 -23.423 1.00 41.53 217 GLY A CA 1
ATOM 1681 C C . GLY A 1 217 ? -5.540 -5.352 -22.096 1.00 41.53 217 GLY A C 1
ATOM 1682 O O . GLY A 1 217 ? -6.322 -6.295 -22.110 1.00 41.53 217 GLY A O 1
ATOM 1683 N N . TRP A 1 218 ? -5.265 -4.678 -20.972 1.00 48.91 218 TRP A N 1
ATOM 1684 C CA . TRP A 1 218 ? -5.606 -5.149 -19.619 1.00 48.91 218 TRP A CA 1
ATOM 1685 C C . TRP A 1 218 ? -6.577 -4.235 -18.883 1.00 48.91 218 TRP A C 1
ATOM 1687 O O . TRP A 1 218 ? -6.458 -3.014 -18.965 1.00 48.91 218 TRP A O 1
ATOM 1697 N N . VAL A 1 219 ? -7.505 -4.808 -18.107 1.00 50.09 219 VAL A N 1
ATOM 1698 C CA . VAL A 1 219 ? -8.536 -4.054 -17.371 1.00 50.09 219 VAL A CA 1
ATOM 1699 C C . VAL A 1 219 ? -7.898 -3.087 -16.370 1.00 50.09 219 VAL A C 1
ATOM 1701 O O . VAL A 1 219 ? -7.320 -3.497 -15.364 1.00 50.09 219 VAL A O 1
ATOM 1704 N N . CYS A 1 220 ? -8.058 -1.784 -16.607 1.00 40.91 220 CYS A N 1
ATOM 1705 C CA . CYS A 1 220 ? -7.665 -0.765 -15.646 1.00 40.91 220 CYS A CA 1
ATOM 1706 C C . CYS A 1 220 ? -8.779 -0.571 -14.606 1.00 40.91 220 CYS A C 1
ATOM 1708 O O . CYS A 1 220 ? -9.899 -0.170 -14.934 1.00 40.91 220 CYS A O 1
ATOM 1710 N N . SER A 1 221 ? -8.485 -0.857 -13.337 1.00 42.97 221 SER A N 1
ATOM 1711 C CA . SER A 1 221 ? -9.437 -0.649 -12.242 1.00 42.97 221 SER A CA 1
ATOM 1712 C C . SER A 1 221 ? -9.319 0.773 -11.692 1.00 42.97 221 SER A C 1
ATOM 1714 O O . SER A 1 221 ? -8.384 1.100 -10.959 1.00 42.97 221 SER A O 1
ATOM 1716 N N . LEU A 1 222 ? -10.288 1.636 -12.025 1.00 35.03 222 LEU A N 1
ATOM 1717 C CA . LEU A 1 222 ? -10.421 2.947 -11.390 1.00 35.03 222 LEU A CA 1
ATOM 1718 C C . LEU A 1 222 ? -11.161 2.829 -10.062 1.00 35.03 222 LEU A C 1
ATOM 1720 O O . LEU A 1 222 ? -12.366 2.574 -10.015 1.00 35.03 222 LEU A O 1
ATOM 1724 N N . ARG A 1 223 ? -10.468 3.108 -8.958 1.00 38.84 223 ARG A N 1
ATOM 1725 C CA . ARG A 1 223 ? -11.102 3.124 -7.640 1.00 38.84 223 ARG A CA 1
ATOM 1726 C C . ARG A 1 223 ? -11.970 4.380 -7.483 1.00 38.84 223 ARG A C 1
ATOM 1728 O O . ARG A 1 223 ? -11.481 5.452 -7.123 1.00 38.84 223 ARG A O 1
ATOM 1735 N N . ARG A 1 224 ? -13.281 4.263 -7.732 1.00 29.00 224 ARG A N 1
ATOM 1736 C CA . ARG A 1 224 ? -14.267 5.286 -7.341 1.00 29.00 224 ARG A CA 1
ATOM 1737 C C . ARG A 1 224 ? -14.323 5.363 -5.812 1.00 29.00 224 ARG A C 1
ATOM 1739 O O . ARG A 1 224 ? -14.935 4.523 -5.162 1.00 29.00 224 ARG A O 1
ATOM 1746 N N . SER A 1 225 ? -13.707 6.389 -5.229 1.00 29.86 225 SER A N 1
ATOM 1747 C CA . SER A 1 225 ? -14.062 6.830 -3.877 1.00 29.86 225 SER A CA 1
ATOM 1748 C C . SER A 1 225 ? -15.374 7.605 -3.972 1.00 29.86 225 SER A C 1
ATOM 1750 O O . SER A 1 225 ? -15.390 8.812 -4.216 1.00 29.86 225 SER A O 1
ATOM 1752 N N . SER A 1 226 ? -16.497 6.895 -3.882 1.00 31.59 226 SER A N 1
ATOM 1753 C CA . SER A 1 226 ? -17.820 7.506 -3.784 1.00 31.59 226 SER A CA 1
ATOM 1754 C C . SER A 1 226 ? -17.957 8.124 -2.391 1.00 31.59 226 SER A C 1
ATOM 1756 O O . SER A 1 226 ? -18.363 7.462 -1.429 1.00 31.59 226 SER A O 1
ATOM 1758 N N . ARG A 1 227 ? -17.602 9.409 -2.283 1.00 31.52 227 ARG A N 1
ATOM 1759 C CA . ARG A 1 227 ? -18.158 10.306 -1.267 1.00 31.52 227 ARG A CA 1
ATOM 1760 C C . ARG A 1 227 ? -19.615 10.522 -1.668 1.00 31.52 227 ARG A C 1
ATOM 1762 O O . ARG A 1 227 ? -19.913 11.250 -2.608 1.00 31.52 227 ARG A O 1
ATOM 1769 N N . MET A 1 228 ? -20.508 9.775 -1.035 1.00 29.84 228 MET A N 1
ATOM 1770 C CA . MET A 1 228 ? -21.945 9.865 -1.252 1.00 29.84 228 MET A CA 1
ATOM 1771 C C . MET A 1 228 ? -22.447 11.092 -0.484 1.00 29.84 228 MET A C 1
ATOM 1773 O O . MET A 1 228 ? -22.877 10.978 0.654 1.00 29.84 228 MET A O 1
ATOM 1777 N N . GLN A 1 229 ? -22.320 12.276 -1.087 1.00 32.31 229 GLN A N 1
ATOM 1778 C CA . GLN A 1 229 ? -23.231 13.375 -0.781 1.00 32.31 229 GLN A CA 1
ATOM 1779 C C . GLN A 1 229 ? -24.556 13.029 -1.460 1.00 32.31 229 GLN A C 1
ATOM 1781 O O . GLN A 1 229 ? -24.660 13.054 -2.685 1.00 32.31 229 GLN A O 1
ATOM 1786 N N . ARG A 1 230 ? -25.545 12.643 -0.660 1.00 28.47 230 ARG A N 1
ATOM 1787 C CA . ARG A 1 230 ? -26.953 12.820 -1.002 1.00 28.47 230 ARG A CA 1
ATOM 1788 C C . ARG A 1 230 ? -27.544 13.700 0.093 1.00 28.47 230 ARG A C 1
ATOM 1790 O O . ARG A 1 230 ? -27.428 13.345 1.266 1.00 28.47 230 ARG A O 1
ATOM 1797 N N . CYS A 1 231 ? -28.048 14.862 -0.315 1.00 31.28 231 CYS A N 1
ATOM 1798 C CA . CYS A 1 231 ? -29.192 15.484 0.339 1.00 31.28 231 CYS A CA 1
ATOM 1799 C C . CYS A 1 231 ? -30.419 14.593 0.129 1.00 31.28 231 CYS A C 1
ATOM 1801 O O . CYS A 1 231 ? -30.439 13.870 -0.899 1.00 31.28 231 CYS A O 1
#

Foldseek 3Di:
DDDDDDQKDFDPDPDFDDDQDDDDDDPPCPDDDDRDDRPDPDRDMDGDDDDDDDDDDDPVRVVVQVVDPCSVVVVVVVSVVVVVVLVVLCQPQAQEADPDDDCVVVVSCNHNHHHPVNCCCVVPVVLDDPDFDEQFADLQRHGPHDTPHPAPLVVVLVSLVRRDDPVPSPDPPDEDEDDPVVVCRRCNSVLSNVVVPDVPVNVVCVVVCVVAVDRNNHGHDDDPPPPDDDD